Protein AF-A0A941FNX9-F1 (afdb_monomer)

Secondary structure (DSSP, 8-state):
--EEEEESTT---TTS-TT-BHHHHHHHS---SEEEEEETTEEEEEE--HHHHHHS-EEE-SS-EEEEEEETTTTEEEEEEEE-HHHHHHH--SEEEEESPPPP-PPPPHHHHHHHHHHHHHHHHHHHHHHHHHTTPPPPPP-HHHHHHHHHHHHHHHHHTTSTTGGG-TTSTHHHHTT--

Mean predicted aligned error: 7.48 Å

InterPro domains:
  IPR029410 CAP-associated domain [PF14504] (2-94)
  IPR035940 CAP superfamily [G3DSA:3.40.33.10] (1-162)
  IPR035940 CAP superfamily [SSF55797] (118-159)

Structure (mmCIF, N/CA/C/O backbone):
data_AF-A0A941FNX9-F1
#
_entry.id   AF-A0A941FNX9-F1
#
loop_
_atom_site.group_PDB
_atom_site.id
_atom_site.type_symbol
_atom_site.label_atom_id
_atom_site.label_alt_id
_atom_site.label_comp_id
_atom_site.label_asym_id
_atom_site.label_entity_id
_atom_site.label_seq_id
_atom_site.pdbx_PDB_ins_code
_atom_site.Cartn_x
_atom_site.Cartn_y
_atom_site.Cartn_z
_atom_site.occupancy
_atom_site.B_iso_or_equiv
_atom_site.auth_seq_id
_atom_site.auth_comp_id
_atom_site.auth_asym_id
_atom_site.auth_atom_id
_atom_site.pdbx_PDB_model_num
ATOM 1 N N . MET A 1 1 ? -0.207 -12.992 11.305 1.00 59.53 1 MET A N 1
ATOM 2 C CA . MET A 1 1 ? 0.087 -12.142 10.131 1.00 59.53 1 MET A CA 1
ATOM 3 C C . MET A 1 1 ? -0.191 -10.702 10.522 1.00 59.53 1 MET A C 1
ATOM 5 O O . MET A 1 1 ? -1.183 -10.484 11.202 1.00 59.53 1 MET A O 1
ATOM 9 N N . VAL A 1 2 ? 0.689 -9.759 10.180 1.00 87.12 2 VAL A N 1
ATOM 10 C CA . VAL A 1 2 ? 0.535 -8.336 10.559 1.00 87.12 2 VAL A CA 1
ATOM 11 C C . VAL A 1 2 ? -0.069 -7.540 9.398 1.00 87.12 2 VAL A C 1
ATOM 13 O O . VAL A 1 2 ? -0.989 -6.755 9.594 1.00 87.12 2 VAL A O 1
ATOM 16 N N . SER A 1 3 ? 0.390 -7.822 8.174 1.00 94.25 3 SER A N 1
ATOM 17 C CA . SER A 1 3 ? -0.208 -7.352 6.925 1.00 94.25 3 SER A CA 1
ATOM 18 C C . SER A 1 3 ? 0.011 -8.372 5.805 1.00 94.25 3 SER A C 1
ATOM 20 O O . SER A 1 3 ? 0.976 -9.134 5.866 1.00 94.25 3 SER A O 1
ATOM 22 N N . ALA A 1 4 ? -0.858 -8.372 4.793 1.00 95.81 4 ALA A N 1
ATOM 23 C CA . ALA A 1 4 ? -0.602 -8.994 3.495 1.00 95.81 4 ALA A CA 1
ATOM 24 C C . ALA A 1 4 ? -1.171 -8.134 2.371 1.00 95.81 4 ALA A C 1
ATOM 26 O O . ALA A 1 4 ? -2.253 -7.568 2.512 1.00 95.81 4 ALA A O 1
ATOM 27 N N . TYR A 1 5 ? -0.446 -8.073 1.260 1.00 96.94 5 TYR A N 1
ATOM 28 C CA . TYR A 1 5 ? -0.867 -7.418 0.029 1.00 96.94 5 TYR A CA 1
ATOM 29 C C . TYR A 1 5 ? -1.198 -8.480 -1.022 1.00 96.94 5 TYR A C 1
ATOM 31 O O . TYR A 1 5 ? -0.421 -9.414 -1.214 1.00 96.94 5 TYR A O 1
ATOM 39 N N . GLY A 1 6 ? -2.353 -8.350 -1.669 1.00 96.38 6 GLY A N 1
ATOM 40 C CA . GLY A 1 6 ? -2.835 -9.253 -2.707 1.00 96.38 6 GLY A CA 1
ATOM 41 C C . GLY A 1 6 ? -3.067 -8.506 -4.015 1.00 96.38 6 GLY A C 1
ATOM 42 O O . GLY A 1 6 ? -3.778 -7.500 -4.047 1.00 96.38 6 GLY A O 1
ATOM 43 N N . ILE A 1 7 ? -2.479 -9.015 -5.094 1.00 96.31 7 ILE A N 1
ATOM 44 C CA . ILE A 1 7 ? -2.625 -8.518 -6.462 1.00 96.31 7 ILE A CA 1
ATOM 45 C C . ILE A 1 7 ? -2.524 -9.697 -7.436 1.00 96.31 7 ILE A C 1
ATOM 47 O O . ILE A 1 7 ? -1.813 -10.661 -7.165 1.00 96.31 7 ILE A O 1
ATOM 51 N N . GLY A 1 8 ? -3.207 -9.600 -8.574 1.00 91.62 8 GLY A N 1
ATOM 52 C CA . GLY A 1 8 ? -3.253 -10.645 -9.595 1.00 91.62 8 GLY A CA 1
ATOM 53 C C . GLY A 1 8 ? -4.557 -11.432 -9.541 1.00 91.62 8 GLY A C 1
ATOM 54 O O . GLY A 1 8 ? -5.228 -11.492 -8.510 1.00 91.62 8 GLY A O 1
ATOM 55 N N . ASP A 1 9 ? -4.934 -12.004 -10.677 1.00 85.88 9 ASP A N 1
ATOM 56 C CA . ASP A 1 9 ? -6.316 -12.436 -10.910 1.00 85.88 9 ASP A CA 1
ATOM 57 C C . ASP A 1 9 ? -6.652 -13.783 -10.244 1.00 85.88 9 ASP A C 1
ATOM 59 O O . ASP A 1 9 ? -7.820 -14.102 -10.030 1.00 85.88 9 ASP A O 1
ATOM 63 N N . GLU A 1 10 ? -5.633 -14.553 -9.848 1.00 88.38 10 GLU A N 1
ATOM 64 C CA . GLU A 1 10 ? -5.784 -15.859 -9.188 1.00 88.38 10 GLU A CA 1
ATOM 65 C C . GLU A 1 10 ? -5.684 -15.792 -7.653 1.00 88.38 10 GLU A C 1
ATOM 67 O O . GLU A 1 10 ? -5.821 -16.809 -6.968 1.00 88.38 10 GLU A O 1
ATOM 72 N N . VAL A 1 11 ? -5.448 -14.608 -7.076 1.00 93.56 11 VAL A N 1
ATOM 73 C CA . VAL A 1 11 ? -5.292 -14.471 -5.623 1.00 93.56 11 VAL A CA 1
ATOM 74 C C . VAL A 1 11 ? -6.656 -14.500 -4.936 1.00 93.56 11 VAL A C 1
ATOM 76 O O . VAL A 1 11 ? -7.538 -13.685 -5.208 1.00 93.56 11 VAL A O 1
ATOM 79 N N . ASN A 1 12 ? -6.821 -15.416 -3.979 1.00 94.31 12 ASN A N 1
ATOM 80 C CA . ASN A 1 12 ? -8.021 -15.466 -3.153 1.00 94.31 12 ASN A CA 1
ATOM 81 C C . ASN A 1 12 ? -7.989 -14.374 -2.076 1.00 94.31 12 ASN A C 1
ATOM 83 O O . ASN A 1 12 ? -7.203 -14.443 -1.131 1.00 94.31 12 ASN A O 1
ATOM 87 N N . VAL A 1 13 ? -8.882 -13.395 -2.215 1.00 94.69 13 VAL A N 1
ATOM 88 C CA . VAL A 1 13 ? -9.001 -12.234 -1.323 1.00 94.69 13 VAL A CA 1
ATOM 89 C C . VAL A 1 13 ? -10.404 -12.094 -0.724 1.00 94.69 13 VAL A C 1
ATOM 91 O O . VAL A 1 13 ? -10.866 -10.988 -0.439 1.00 94.69 13 VAL A O 1
ATOM 94 N N . ALA A 1 14 ? -11.089 -13.227 -0.536 1.00 92.81 14 ALA A N 1
ATOM 95 C CA . ALA A 1 14 ? -12.436 -13.270 0.021 1.00 92.81 14 ALA A CA 1
ATOM 96 C C . ALA A 1 14 ? -12.551 -12.479 1.349 1.00 92.81 14 ALA A C 1
ATOM 98 O O . ALA A 1 14 ? -11.624 -12.509 2.161 1.00 92.81 14 ALA A O 1
ATOM 99 N N . PRO A 1 15 ? -13.684 -11.790 1.597 1.00 91.81 15 PRO A N 1
ATOM 100 C CA . PRO A 1 15 ? -14.920 -11.802 0.803 1.00 91.81 15 PRO A CA 1
ATOM 101 C C . PRO A 1 15 ? -14.879 -10.921 -0.459 1.00 91.81 15 PRO A C 1
ATOM 103 O O . PRO A 1 15 ? -15.842 -10.911 -1.221 1.00 91.81 15 PRO A O 1
ATOM 106 N N . PHE A 1 16 ? -13.777 -10.209 -0.700 1.00 93.81 16 PHE A N 1
ATOM 107 C CA . PHE A 1 16 ? -13.584 -9.371 -1.879 1.00 93.81 16 PHE A CA 1
ATOM 108 C C . PHE A 1 16 ? -13.063 -10.182 -3.073 1.00 93.81 16 PHE A C 1
ATOM 110 O O . PHE A 1 16 ? -12.700 -11.357 -2.957 1.00 93.81 16 PHE A O 1
ATOM 117 N N . LYS A 1 17 ? -13.016 -9.539 -4.241 1.00 95.00 17 LYS A N 1
ATOM 118 C CA . LYS A 1 17 ? -12.435 -10.086 -5.469 1.00 95.00 17 LYS A CA 1
ATOM 119 C C . LYS A 1 17 ? -11.654 -9.007 -6.200 1.00 95.00 17 LYS A C 1
ATOM 121 O O . LYS A 1 17 ? -12.122 -7.875 -6.315 1.00 95.00 17 LYS A O 1
ATOM 126 N N . ILE A 1 18 ? -10.495 -9.371 -6.736 1.00 95.62 18 ILE A N 1
ATOM 127 C CA . ILE A 1 18 ? -9.793 -8.532 -7.707 1.00 95.62 18 ILE A CA 1
ATOM 128 C C . ILE A 1 18 ? -10.700 -8.355 -8.937 1.00 95.62 18 ILE A C 1
ATOM 130 O O . ILE A 1 18 ? -11.351 -9.303 -9.375 1.00 95.62 18 ILE A O 1
ATOM 134 N N . GLY A 1 19 ? -10.804 -7.126 -9.439 1.00 94.38 19 GLY A N 1
ATOM 135 C CA . GLY A 1 19 ? -11.649 -6.749 -10.574 1.00 94.38 19 GLY A CA 1
ATOM 136 C C . GLY A 1 19 ? -13.123 -6.475 -10.250 1.00 94.38 19 GLY A C 1
ATOM 137 O O . GLY A 1 19 ? -13.860 -6.054 -11.140 1.00 94.38 19 GLY A O 1
ATOM 138 N N . GLN A 1 20 ? -13.591 -6.664 -9.010 1.00 94.31 20 GLN A N 1
ATOM 139 C CA . GLN A 1 20 ? -14.969 -6.283 -8.663 1.00 94.31 20 GLN A CA 1
ATOM 140 C C . GLN A 1 20 ? -15.132 -4.758 -8.628 1.00 94.31 20 GLN A C 1
ATOM 142 O O . GLN A 1 20 ? -14.196 -4.048 -8.253 1.00 94.31 20 GLN A O 1
ATOM 147 N N . SER A 1 21 ? -16.312 -4.250 -8.991 1.00 94.31 21 SER A N 1
ATOM 148 C CA . SER A 1 21 ? -16.586 -2.811 -8.943 1.00 94.31 21 SER A CA 1
ATOM 149 C C . SER A 1 21 ? -16.726 -2.310 -7.508 1.00 94.31 21 SER A C 1
ATOM 151 O O . SER A 1 21 ? -17.221 -3.023 -6.629 1.00 94.31 21 SER A O 1
ATOM 153 N N . ILE A 1 22 ? -16.331 -1.057 -7.277 1.00 90.81 22 ILE A N 1
ATOM 154 C CA . ILE A 1 22 ? -16.533 -0.404 -5.980 1.00 90.81 22 ILE A CA 1
ATOM 155 C C . ILE A 1 22 ? -18.023 -0.276 -5.626 1.00 90.81 22 ILE A C 1
ATOM 157 O O . ILE A 1 22 ? -18.402 -0.509 -4.480 1.00 90.81 22 ILE A O 1
ATOM 161 N N . ASP A 1 23 ? -18.883 -0.043 -6.622 1.00 90.88 23 ASP A N 1
ATOM 162 C CA . ASP A 1 23 ? -20.337 0.045 -6.439 1.00 90.88 23 ASP A CA 1
ATOM 163 C C . ASP A 1 23 ? -20.921 -1.229 -5.819 1.00 90.88 23 ASP A C 1
ATOM 165 O O . ASP A 1 23 ? -21.787 -1.161 -4.946 1.00 90.88 23 ASP A O 1
ATOM 169 N N . ALA A 1 24 ? -20.434 -2.405 -6.232 1.00 91.94 24 ALA A N 1
ATOM 170 C CA . ALA A 1 24 ? -20.885 -3.678 -5.676 1.00 91.94 24 ALA A CA 1
ATOM 171 C C . ALA A 1 24 ? -20.505 -3.814 -4.194 1.00 91.94 24 ALA A C 1
ATOM 173 O O . ALA A 1 24 ? -21.288 -4.337 -3.401 1.00 91.94 24 ALA A O 1
ATOM 174 N N . ILE A 1 25 ? -19.332 -3.303 -3.812 1.00 90.69 25 ILE A N 1
ATOM 175 C CA . ILE A 1 25 ? -18.874 -3.298 -2.421 1.00 90.69 25 ILE A CA 1
ATOM 176 C C . ILE A 1 25 ? -19.767 -2.370 -1.603 1.00 90.69 25 ILE A C 1
ATOM 178 O O . ILE A 1 25 ? -20.371 -2.829 -0.638 1.00 90.69 25 ILE A O 1
ATOM 182 N N . TYR A 1 26 ? -19.941 -1.118 -2.031 1.00 89.31 26 TYR A N 1
ATOM 183 C CA . TYR A 1 26 ? -20.735 -0.114 -1.307 1.00 89.31 26 TYR A CA 1
ATOM 184 C C . TYR A 1 26 ? -22.232 -0.436 -1.257 1.00 89.31 26 TYR A C 1
ATOM 186 O O . TYR A 1 26 ? -22.929 -0.018 -0.339 1.00 89.31 26 TYR A O 1
ATOM 194 N N . SER A 1 27 ? -22.732 -1.241 -2.197 1.00 90.12 27 SER A N 1
ATOM 195 C CA . SER A 1 27 ? -24.106 -1.758 -2.150 1.00 90.12 27 SER A CA 1
ATOM 196 C C . SER A 1 27 ? -24.312 -2.828 -1.072 1.00 90.12 27 SER A C 1
ATOM 198 O O . SER A 1 27 ? -25.443 -3.079 -0.661 1.00 90.12 27 SER A O 1
ATOM 200 N N . SER A 1 28 ? -23.237 -3.498 -0.647 1.00 85.75 28 SER A N 1
ATOM 201 C CA . SER A 1 28 ? -23.278 -4.624 0.297 1.00 85.75 28 SER A CA 1
ATOM 202 C C . SER A 1 28 ? -22.695 -4.293 1.669 1.00 85.75 28 SER A C 1
ATOM 204 O O . SER A 1 28 ? -22.994 -4.978 2.647 1.00 85.75 28 SER A O 1
ATOM 206 N N . LEU A 1 29 ? -21.878 -3.245 1.737 1.00 85.88 29 LEU A N 1
ATOM 207 C CA . LEU A 1 29 ? -21.136 -2.850 2.913 1.00 85.88 29 LEU A CA 1
ATOM 208 C C . LEU A 1 29 ? -21.195 -1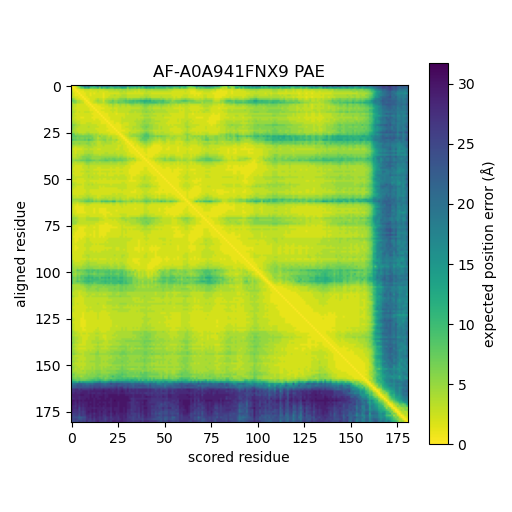.336 3.075 1.00 85.88 29 LEU A C 1
ATOM 210 O O . LEU A 1 29 ? -20.920 -0.584 2.142 1.00 85.88 29 LEU A O 1
ATOM 214 N N . TYR A 1 30 ? -21.506 -0.902 4.290 1.00 84.25 30 TYR A N 1
ATOM 215 C CA . TYR A 1 30 ? -21.384 0.495 4.664 1.00 84.25 30 TYR A CA 1
ATOM 216 C C . TYR A 1 30 ? -19.916 0.803 4.976 1.00 84.25 30 TYR A C 1
ATOM 218 O O . TYR A 1 30 ? -19.343 0.193 5.877 1.00 84.25 30 TYR A O 1
ATOM 226 N N . VAL A 1 31 ? -19.308 1.706 4.206 1.00 87.75 31 VAL A N 1
ATOM 227 C CA . VAL A 1 31 ? -17.918 2.136 4.405 1.00 87.75 31 VAL A CA 1
ATOM 228 C C . VAL A 1 31 ? -17.921 3.514 5.043 1.00 87.75 31 VAL A C 1
ATOM 230 O O . VAL A 1 31 ? -18.462 4.468 4.484 1.00 87.75 31 VAL A O 1
ATOM 233 N N . GLU A 1 32 ? -17.340 3.598 6.234 1.00 92.25 32 GLU A N 1
ATOM 234 C CA . GLU A 1 32 ? -17.273 4.831 7.006 1.00 92.25 32 GLU A CA 1
ATOM 235 C C . GLU A 1 32 ? -16.076 5.687 6.576 1.00 92.25 32 GLU A C 1
ATOM 237 O O . GLU A 1 32 ? -15.016 5.153 6.247 1.00 92.25 32 GLU A O 1
ATOM 242 N N . PRO A 1 33 ? -16.201 7.025 6.614 1.00 95.12 33 PRO A N 1
ATOM 243 C CA . PRO A 1 33 ? -15.079 7.925 6.358 1.00 95.12 33 PRO A CA 1
ATOM 244 C C . PRO A 1 33 ? -14.079 7.959 7.522 1.00 95.12 33 PRO A C 1
ATOM 246 O O . PRO A 1 33 ? -13.090 8.684 7.460 1.00 95.12 33 PRO A O 1
ATOM 249 N N . THR A 1 34 ? -14.337 7.219 8.602 1.00 96.81 34 THR A N 1
ATOM 250 C CA . THR A 1 34 ? -13.486 7.179 9.787 1.00 96.81 34 THR A CA 1
ATOM 251 C C . THR A 1 34 ? -13.279 5.754 10.267 1.00 96.81 34 THR A C 1
ATOM 253 O O . THR A 1 34 ? -14.215 4.963 10.235 1.00 96.81 34 THR A O 1
ATOM 256 N N . VAL A 1 35 ? -12.081 5.454 10.768 1.00 96.19 35 VAL A N 1
ATOM 257 C CA . VAL A 1 35 ? -11.780 4.191 11.457 1.00 96.19 35 VAL A CA 1
ATOM 258 C C . VAL A 1 35 ? -11.127 4.496 12.797 1.00 96.19 35 VAL A C 1
ATOM 260 O O . VAL A 1 35 ? -10.088 5.159 12.849 1.00 96.19 35 VAL A O 1
ATOM 263 N N . ASP A 1 36 ? -11.742 4.005 13.870 1.00 95.50 36 ASP A N 1
ATOM 264 C CA . ASP A 1 36 ? -11.298 4.210 15.245 1.00 95.50 36 ASP A CA 1
ATOM 265 C C . ASP A 1 36 ? -10.537 2.989 15.769 1.00 95.50 36 ASP A C 1
ATOM 267 O O . ASP A 1 36 ? -10.969 1.852 15.603 1.00 95.50 36 ASP A O 1
ATOM 271 N N . ILE A 1 37 ? -9.406 3.224 16.433 1.00 94.88 37 ILE A N 1
ATOM 272 C CA . ILE A 1 37 ? -8.587 2.181 17.056 1.00 94.88 37 ILE A CA 1
ATOM 273 C C . ILE A 1 37 ? -8.253 2.595 18.486 1.00 94.88 37 ILE A C 1
ATOM 275 O O . ILE A 1 37 ? -7.778 3.705 18.734 1.00 94.88 37 ILE A O 1
ATOM 279 N N . GLU A 1 38 ? -8.421 1.668 19.426 1.00 93.88 38 GLU A N 1
ATOM 280 C CA . GLU A 1 38 ? -8.041 1.847 20.828 1.00 93.88 38 GLU A CA 1
ATOM 281 C C . GLU A 1 38 ? -6.870 0.932 21.199 1.00 93.88 38 GLU A C 1
ATOM 283 O O . GLU A 1 38 ? -6.885 -0.273 20.944 1.00 93.88 38 GLU A O 1
ATOM 288 N N . VAL A 1 39 ? -5.842 1.495 21.841 1.00 91.81 39 VAL A N 1
ATOM 289 C CA . VAL A 1 39 ? -4.698 0.731 22.361 1.00 91.81 39 VAL A CA 1
ATOM 290 C C . VAL A 1 39 ? -4.384 1.197 23.777 1.00 91.81 39 VAL A C 1
ATOM 292 O O . VAL A 1 39 ? -3.780 2.249 23.991 1.00 91.81 39 VAL A O 1
ATOM 295 N N . GLY A 1 40 ? -4.769 0.395 24.771 1.00 91.88 40 GLY A N 1
ATOM 296 C CA . GLY A 1 40 ? -4.567 0.734 26.180 1.00 91.88 40 GLY A CA 1
ATOM 297 C C . GLY A 1 40 ? -5.354 1.985 26.579 1.00 91.88 40 GLY A C 1
ATOM 298 O O . GLY A 1 40 ? -6.575 1.939 26.660 1.00 91.88 40 GLY A O 1
ATOM 299 N N . HIS A 1 41 ? -4.652 3.089 26.848 1.00 94.19 41 HIS A N 1
ATOM 300 C CA . HIS A 1 41 ? -5.252 4.395 27.171 1.00 94.19 41 HIS A CA 1
ATOM 301 C C . HIS A 1 41 ? -5.222 5.388 26.001 1.00 94.19 41 HIS A C 1
ATOM 303 O O . HIS A 1 41 ? -5.639 6.534 26.167 1.00 94.19 41 HIS A O 1
ATOM 309 N N . SER A 1 42 ? -4.695 4.971 24.849 1.00 96.12 42 SER A N 1
ATOM 310 C CA . SER A 1 42 ? -4.609 5.797 23.649 1.00 96.12 42 SER A CA 1
ATOM 311 C C . SER A 1 42 ? -5.761 5.485 22.702 1.00 96.12 42 SER A C 1
ATOM 313 O O . SER A 1 42 ? -6.150 4.324 22.554 1.00 96.12 42 SER A O 1
ATOM 315 N N . SER A 1 43 ? -6.254 6.513 22.017 1.00 96.69 43 SER A N 1
ATOM 316 C CA . SER A 1 43 ? -7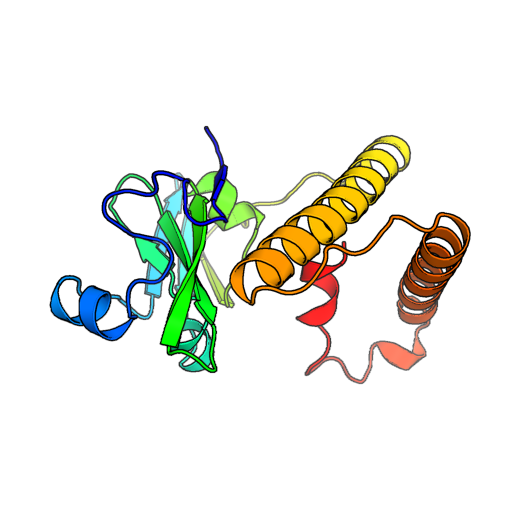.223 6.382 20.931 1.00 96.69 43 SER A CA 1
ATOM 317 C C . SER A 1 43 ? -6.701 7.046 19.665 1.00 96.69 43 SER A C 1
ATOM 319 O O . SER A 1 43 ? -5.977 8.044 19.712 1.00 96.69 43 SER A O 1
ATOM 321 N N . TYR A 1 44 ? -7.058 6.463 18.530 1.00 97.06 44 TYR A N 1
ATOM 322 C CA . TYR A 1 44 ? -6.612 6.852 17.203 1.00 97.06 44 TYR A CA 1
ATOM 323 C C . TYR A 1 44 ? -7.819 6.886 16.281 1.00 97.06 44 TYR A C 1
ATOM 325 O O . TYR A 1 44 ? -8.609 5.947 16.291 1.00 97.06 44 TYR A O 1
ATOM 333 N N . ARG A 1 45 ? -7.930 7.928 15.464 1.00 97.38 45 ARG A N 1
ATOM 334 C CA . ARG A 1 45 ? -8.962 8.046 14.442 1.00 97.38 45 ARG A CA 1
ATOM 335 C C . ARG A 1 45 ? -8.313 8.344 13.106 1.00 97.38 45 ARG A C 1
ATOM 337 O O . ARG A 1 45 ? -7.704 9.398 12.923 1.00 97.38 45 ARG A O 1
ATOM 344 N N . PHE A 1 46 ? -8.437 7.394 12.190 1.00 97.69 46 PHE A N 1
ATOM 345 C CA . PHE A 1 46 ? -8.142 7.626 10.787 1.00 97.69 46 PHE A CA 1
ATOM 346 C C . PHE A 1 46 ? -9.311 8.350 10.137 1.00 97.69 46 PHE A C 1
ATOM 348 O O . PHE A 1 46 ? -10.456 7.956 10.343 1.00 97.69 46 PHE A O 1
ATOM 355 N N . GLU A 1 47 ? -9.013 9.376 9.350 1.00 97.88 47 GLU A N 1
ATOM 356 C CA . GLU A 1 47 ? -9.988 10.153 8.590 1.00 97.88 47 GLU A CA 1
ATOM 357 C C . GLU A 1 47 ? -9.671 10.012 7.101 1.00 97.88 47 GLU A C 1
ATOM 359 O O . GLU A 1 47 ? -8.559 10.299 6.649 1.00 97.88 47 GLU A O 1
ATOM 364 N N . LEU A 1 48 ? -10.642 9.507 6.344 1.00 97.62 48 LEU A N 1
ATOM 365 C CA . LEU A 1 48 ? -10.542 9.304 4.909 1.00 97.62 48 LEU A CA 1
ATOM 366 C C . LEU A 1 48 ? -11.123 10.522 4.197 1.00 97.62 48 LEU A C 1
ATOM 368 O O . LEU A 1 48 ? -12.281 10.889 4.401 1.00 97.62 48 LEU A O 1
ATOM 372 N N . SER A 1 49 ? -10.327 11.127 3.317 1.00 96.88 49 SER A N 1
ATOM 373 C CA . SER A 1 49 ? -10.823 12.160 2.409 1.00 96.88 49 SER A CA 1
ATOM 374 C C . SER A 1 49 ? -11.788 11.573 1.372 1.00 96.88 49 SER A C 1
ATOM 376 O O . SER A 1 49 ? -11.830 10.361 1.151 1.00 96.88 49 SER A O 1
ATOM 378 N N . GLU A 1 50 ? -12.523 12.427 0.654 1.00 93.69 50 GLU A N 1
ATOM 379 C CA . GLU A 1 50 ? -13.320 11.977 -0.499 1.00 93.69 50 GLU A CA 1
ATOM 380 C C . GLU A 1 50 ? -12.454 11.253 -1.542 1.00 93.69 50 GLU A C 1
ATOM 382 O O . GLU A 1 50 ? -12.901 10.298 -2.174 1.00 93.69 50 GLU A O 1
ATOM 387 N N . GLU A 1 51 ? -11.200 11.676 -1.714 1.00 94.31 51 GLU A N 1
ATOM 388 C CA . GLU A 1 51 ? -10.264 11.025 -2.627 1.00 94.31 51 GLU A CA 1
ATOM 389 C C . GLU A 1 51 ? -9.886 9.622 -2.129 1.00 94.31 51 GLU A C 1
ATOM 391 O O . 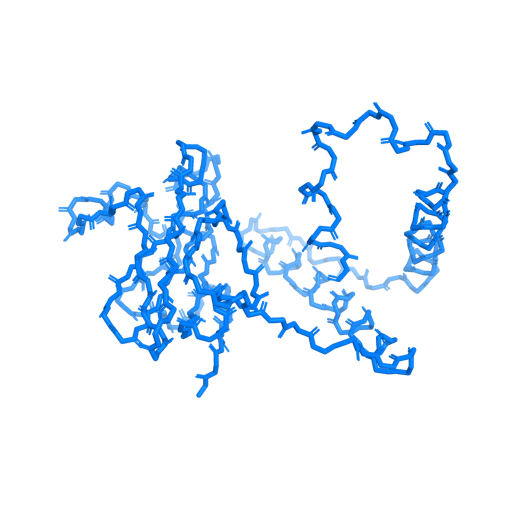GLU A 1 51 ? -9.898 8.663 -2.902 1.00 94.31 51 GLU A O 1
ATOM 396 N N . ASP A 1 52 ? -9.634 9.470 -0.825 1.00 95.81 52 ASP A N 1
ATOM 397 C CA . ASP A 1 52 ? -9.347 8.171 -0.211 1.00 95.81 52 ASP A CA 1
ATOM 398 C C . ASP A 1 52 ? -10.539 7.224 -0.340 1.00 95.81 52 ASP A C 1
ATOM 400 O O . ASP A 1 52 ? -10.369 6.083 -0.763 1.00 95.81 52 ASP A O 1
ATOM 404 N N . MET A 1 53 ? -11.752 7.713 -0.082 1.00 92.75 53 MET A N 1
ATOM 405 C CA . MET A 1 53 ? -12.986 6.941 -0.247 1.00 92.75 53 MET A CA 1
ATOM 406 C C . MET A 1 53 ? -13.206 6.473 -1.693 1.00 92.75 53 MET A C 1
ATOM 408 O O . MET A 1 53 ? -13.854 5.453 -1.911 1.00 92.75 53 MET A O 1
ATOM 412 N N . ASN A 1 54 ? -12.665 7.178 -2.689 1.00 90.69 54 ASN A N 1
ATOM 413 C CA . ASN A 1 54 ? -12.856 6.851 -4.105 1.00 90.69 54 ASN A CA 1
ATOM 414 C C . ASN A 1 54 ? -11.681 6.106 -4.750 1.00 90.69 54 ASN A C 1
ATOM 416 O O . ASN A 1 54 ? -11.857 5.500 -5.805 1.00 90.69 54 ASN A O 1
ATOM 420 N N . MET A 1 55 ? -10.485 6.143 -4.158 1.00 92.69 55 MET A N 1
ATOM 421 C CA . MET A 1 55 ? -9.294 5.500 -4.729 1.00 92.69 55 MET A CA 1
ATOM 422 C C . MET A 1 55 ? -8.725 4.391 -3.856 1.00 92.69 55 MET A C 1
ATOM 424 O O . MET A 1 55 ? -8.131 3.442 -4.372 1.00 92.69 55 MET A O 1
ATOM 428 N N . ARG A 1 56 ? -8.862 4.512 -2.536 1.00 95.81 56 ARG A N 1
ATOM 429 C CA . ARG A 1 56 ? -8.261 3.585 -1.583 1.00 95.81 56 ARG A CA 1
ATOM 430 C C . ARG A 1 56 ? -9.048 3.477 -0.271 1.00 95.81 56 ARG A C 1
ATOM 432 O O . ARG A 1 56 ? -8.500 3.801 0.778 1.00 95.81 56 ARG A O 1
ATOM 439 N N . PRO A 1 57 ? -10.322 3.057 -0.296 1.00 95.50 57 PRO A N 1
ATOM 440 C CA . PRO A 1 57 ? -11.123 3.009 0.917 1.00 95.50 57 PRO A CA 1
ATOM 441 C C . PRO A 1 57 ? -10.549 2.012 1.928 1.00 95.50 57 PRO A C 1
ATOM 443 O O . PRO A 1 57 ? -10.002 0.962 1.566 1.00 95.50 57 PRO A O 1
ATOM 446 N N . LEU A 1 58 ? -10.698 2.355 3.205 1.00 96.62 58 LEU A N 1
ATOM 447 C CA . LEU A 1 58 ? -10.377 1.510 4.344 1.00 96.62 58 LEU A CA 1
ATOM 448 C C . LEU A 1 58 ? -11.672 0.936 4.901 1.00 96.62 58 LEU A C 1
ATOM 450 O O . LEU A 1 58 ? -12.606 1.669 5.204 1.00 96.62 58 LEU A O 1
ATOM 454 N N . ILE A 1 59 ? -11.708 -0.377 5.039 1.00 94.44 59 ILE A N 1
ATOM 455 C CA . ILE A 1 59 ? -12.845 -1.108 5.571 1.00 94.44 59 ILE A CA 1
ATOM 456 C C . ILE A 1 59 ? -12.411 -1.769 6.870 1.00 94.44 59 ILE A C 1
ATOM 458 O O . ILE A 1 59 ? -11.501 -2.601 6.858 1.00 94.44 59 ILE A O 1
ATOM 462 N N . ASP A 1 60 ? -13.083 -1.439 7.965 1.00 92.31 60 ASP A N 1
ATOM 463 C CA . ASP A 1 60 ? -12.954 -2.179 9.213 1.00 92.31 60 ASP A CA 1
ATOM 464 C C . ASP A 1 60 ? -13.900 -3.392 9.208 1.00 92.31 60 ASP A C 1
ATOM 466 O O . ASP A 1 60 ? -15.102 -3.271 8.970 1.00 92.31 60 ASP A O 1
ATOM 470 N N . LEU A 1 61 ? -13.345 -4.584 9.437 1.00 89.62 61 LEU A N 1
ATOM 471 C CA . LEU A 1 61 ? -14.095 -5.833 9.606 1.00 89.62 61 LEU A CA 1
ATOM 472 C C . LEU A 1 61 ? -14.107 -6.305 11.074 1.00 89.62 61 LEU A C 1
ATOM 474 O O . LEU A 1 61 ? -14.460 -7.450 11.362 1.00 89.62 61 LEU A O 1
ATOM 478 N N . GLY A 1 62 ? -13.698 -5.444 12.006 1.00 85.75 62 GLY A N 1
ATOM 479 C CA . GLY A 1 62 ? -13.686 -5.633 13.455 1.00 85.75 62 GLY A CA 1
ATOM 480 C C . GLY A 1 62 ? -12.435 -6.331 13.990 1.00 85.75 62 GLY A C 1
ATOM 481 O O . GLY A 1 62 ? -11.940 -5.984 15.057 1.00 85.75 62 GLY A O 1
ATOM 482 N N . ASN A 1 63 ? -11.902 -7.329 13.281 1.00 84.56 63 ASN A N 1
ATOM 483 C CA . ASN A 1 63 ? -10.656 -8.015 13.663 1.00 84.56 63 ASN A CA 1
ATOM 484 C C . ASN A 1 63 ? -9.472 -7.696 12.740 1.00 84.56 63 ASN A C 1
ATOM 486 O O . ASN A 1 63 ? -8.331 -8.070 13.033 1.00 84.56 63 ASN A O 1
ATOM 490 N N . ILE A 1 64 ? -9.750 -7.083 11.593 1.00 93.06 64 ILE A N 1
ATOM 491 C CA . ILE A 1 64 ? -8.777 -6.732 10.574 1.00 93.06 64 ILE A CA 1
ATOM 492 C C . ILE A 1 64 ? -9.309 -5.556 9.765 1.00 93.06 64 ILE A C 1
ATOM 494 O O . ILE A 1 64 ? -10.502 -5.460 9.488 1.00 93.06 64 ILE A O 1
ATOM 498 N N . ASN A 1 65 ? -8.390 -4.711 9.330 1.00 95.38 65 ASN A N 1
ATOM 499 C CA . ASN A 1 65 ? -8.644 -3.630 8.405 1.00 95.38 65 ASN A CA 1
ATOM 500 C C . ASN A 1 65 ? -8.275 -4.070 6.990 1.00 95.38 65 ASN A C 1
ATOM 502 O O . ASN A 1 65 ? -7.283 -4.774 6.765 1.00 95.38 65 ASN A O 1
ATOM 506 N N . VAL A 1 66 ? -9.057 -3.622 6.021 1.00 96.31 66 VAL A N 1
ATOM 507 C CA . VAL A 1 66 ? -8.871 -3.924 4.610 1.00 96.31 66 VAL A CA 1
ATOM 508 C C . VAL A 1 66 ? -8.767 -2.623 3.839 1.00 96.31 66 VAL A C 1
ATOM 510 O O . VAL A 1 66 ? -9.736 -1.886 3.711 1.00 96.31 66 VAL A O 1
ATOM 513 N N . GLN A 1 67 ? -7.584 -2.347 3.307 1.00 97.56 67 GLN A N 1
ATOM 514 C CA . GLN A 1 67 ? -7.375 -1.263 2.361 1.00 97.56 67 GLN A CA 1
ATOM 515 C C . GLN A 1 67 ? -7.552 -1.814 0.947 1.00 97.56 67 GLN A C 1
ATOM 517 O O . GLN A 1 67 ? -6.814 -2.704 0.519 1.00 97.56 67 GLN A O 1
ATOM 522 N N . LEU A 1 68 ? -8.533 -1.296 0.220 1.00 96.81 68 LEU A N 1
ATOM 523 C CA . LEU A 1 68 ? -8.689 -1.576 -1.204 1.00 96.81 68 LEU A CA 1
ATOM 524 C C . LEU A 1 68 ? -7.852 -0.572 -1.994 1.00 96.81 68 LEU A C 1
ATOM 526 O O . LEU A 1 68 ? -7.709 0.563 -1.563 1.00 96.81 68 LEU A O 1
ATOM 530 N N . TYR A 1 69 ? -7.319 -0.961 -3.147 1.00 97.00 69 TYR A N 1
ATOM 531 C CA . TYR A 1 69 ? -6.749 -0.026 -4.118 1.00 97.00 69 TYR A CA 1
ATOM 532 C C . TYR A 1 69 ? -7.557 -0.129 -5.400 1.00 97.00 69 TYR A C 1
ATOM 534 O O . TYR A 1 69 ? -7.681 -1.213 -5.978 1.00 97.00 69 TYR A O 1
ATOM 542 N N . LEU A 1 70 ? -8.116 0.993 -5.835 1.00 95.62 70 LEU A N 1
ATOM 543 C CA . LEU A 1 70 ? -9.000 1.060 -6.985 1.00 95.62 70 LEU A CA 1
ATOM 544 C C . LEU A 1 70 ? -8.243 1.566 -8.206 1.00 95.62 70 LEU A C 1
ATOM 546 O O . LEU A 1 70 ? -7.456 2.511 -8.143 1.00 95.62 70 LEU A O 1
ATOM 550 N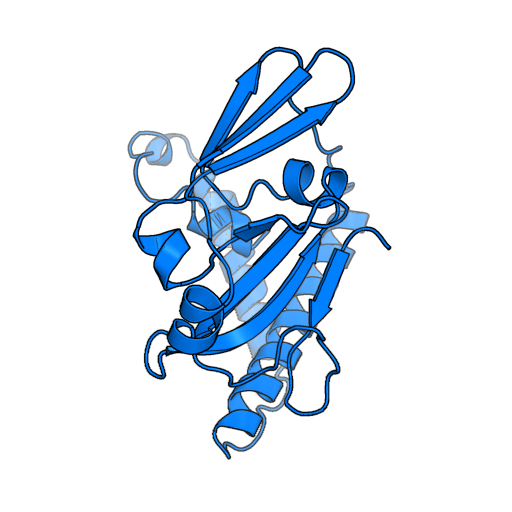 N . ASP A 1 71 ? -8.508 0.941 -9.344 1.00 93.56 71 ASP A N 1
ATOM 551 C CA . ASP A 1 71 ? -8.172 1.542 -10.622 1.00 93.56 71 ASP A CA 1
ATOM 552 C C . ASP A 1 71 ? -9.204 2.634 -10.924 1.00 93.56 71 ASP A C 1
ATOM 554 O O . ASP A 1 71 ? -10.365 2.353 -11.220 1.00 93.56 71 ASP A O 1
ATOM 558 N N . LYS A 1 72 ? -8.764 3.893 -10.859 1.00 88.62 72 LYS A N 1
ATOM 559 C CA . LYS A 1 72 ? -9.615 5.069 -11.084 1.00 88.62 72 LYS A CA 1
ATOM 560 C C . LYS A 1 72 ? -10.264 5.125 -12.470 1.00 88.62 72 LYS A C 1
ATOM 562 O O . LYS A 1 72 ? -11.240 5.846 -12.642 1.00 88.62 72 LYS A O 1
ATOM 567 N N . PHE A 1 73 ? -9.706 4.437 -13.469 1.00 90.38 73 PHE A N 1
ATOM 568 C CA . PHE A 1 73 ? -10.240 4.454 -14.830 1.00 90.38 73 PHE A CA 1
ATOM 569 C C . PHE A 1 73 ? -11.337 3.412 -15.020 1.00 90.38 73 PHE A C 1
ATOM 571 O O . PHE A 1 73 ? -12.297 3.664 -15.744 1.00 90.38 73 PHE A O 1
ATOM 578 N N . THR A 1 74 ? -11.201 2.252 -14.375 1.00 91.50 74 THR A N 1
ATOM 579 C CA . THR A 1 74 ? -12.166 1.150 -14.495 1.00 91.50 74 THR A CA 1
ATOM 580 C C . THR A 1 74 ? -13.167 1.098 -13.339 1.00 91.50 74 THR A C 1
ATOM 582 O O . THR A 1 74 ? -14.204 0.454 -13.473 1.00 91.50 74 THR A O 1
ATOM 585 N N . GLY A 1 75 ? -12.891 1.766 -12.214 1.00 91.81 75 GLY A N 1
ATOM 586 C CA . GLY A 1 75 ? -13.723 1.725 -11.007 1.00 91.81 75 GLY A CA 1
ATOM 587 C C . GLY A 1 75 ? -13.687 0.371 -10.289 1.00 91.81 75 GLY A C 1
ATOM 588 O O . GLY A 1 75 ? -14.622 0.028 -9.561 1.00 91.81 75 GLY A O 1
ATOM 589 N N . THR A 1 76 ? -12.639 -0.428 -10.521 1.00 94.88 76 THR A N 1
ATOM 590 C CA . THR A 1 76 ? -12.531 -1.803 -10.013 1.00 94.88 76 THR A CA 1
ATOM 591 C C . THR A 1 76 ? -11.390 -1.980 -9.017 1.00 94.88 76 THR A C 1
ATOM 593 O O . THR A 1 76 ? -10.413 -1.228 -9.018 1.00 94.88 76 THR A O 1
ATOM 596 N N . VAL A 1 77 ? -11.505 -2.994 -8.154 1.00 96.31 77 VAL A N 1
ATOM 597 C CA . VAL A 1 77 ? -10.450 -3.378 -7.207 1.00 96.31 77 VAL A CA 1
ATOM 598 C C . VAL A 1 77 ? -9.236 -3.899 -7.965 1.00 96.31 77 VAL A C 1
ATOM 600 O O . VAL A 1 77 ? -9.243 -4.997 -8.514 1.00 96.31 77 VAL A O 1
ATOM 603 N N . SER A 1 78 ? -8.165 -3.119 -7.947 1.00 95.94 78 SER A N 1
ATOM 604 C CA . SER A 1 78 ? -6.891 -3.465 -8.564 1.00 95.94 78 SER A CA 1
ATOM 605 C C . SER A 1 78 ? -6.047 -4.360 -7.656 1.00 95.94 78 SER A C 1
ATOM 607 O O . SER A 1 78 ? -5.424 -5.323 -8.111 1.00 95.94 78 SER A O 1
ATOM 609 N N . SER A 1 79 ? -6.043 -4.061 -6.362 1.00 97.12 79 SER A N 1
ATOM 610 C CA . SER A 1 79 ? -5.351 -4.835 -5.336 1.00 97.12 79 SER A CA 1
ATOM 611 C C . SER A 1 79 ? -5.958 -4.567 -3.966 1.00 97.12 79 SER A C 1
ATOM 613 O O . SER A 1 79 ? -6.816 -3.699 -3.795 1.00 97.12 79 SER A O 1
ATOM 615 N N . ILE A 1 80 ? -5.531 -5.347 -2.983 1.00 97.44 80 ILE A N 1
ATOM 6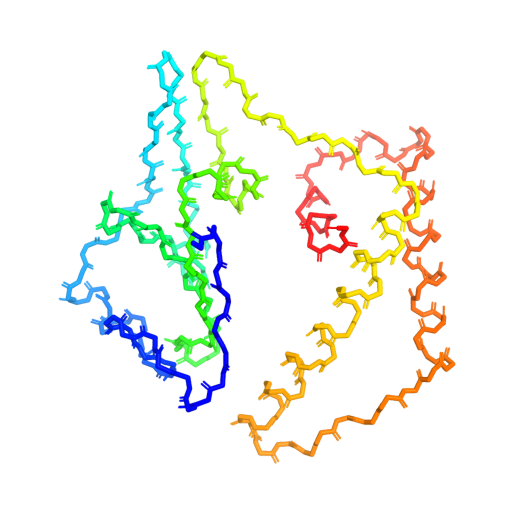16 C CA . ILE A 1 80 ? -6.044 -5.296 -1.619 1.00 97.44 80 ILE A CA 1
ATOM 617 C C . ILE A 1 80 ? -4.893 -5.442 -0.630 1.00 97.44 80 ILE A C 1
ATOM 619 O O . ILE A 1 80 ? -3.904 -6.128 -0.893 1.00 97.44 80 ILE A O 1
ATOM 623 N N . ARG A 1 81 ? -5.022 -4.820 0.535 1.00 97.75 81 ARG A N 1
ATOM 624 C CA . ARG A 1 81 ? -4.115 -5.013 1.656 1.00 97.75 81 ARG A CA 1
ATOM 625 C C . ARG A 1 81 ? -4.907 -5.279 2.921 1.00 97.75 81 ARG A C 1
ATOM 627 O O . ARG A 1 81 ? -5.695 -4.453 3.361 1.00 97.75 81 ARG A O 1
ATOM 634 N N . PHE A 1 82 ? -4.639 -6.424 3.525 1.00 97.12 82 PHE A N 1
ATOM 635 C CA . PHE A 1 82 ? -5.123 -6.781 4.847 1.00 97.12 82 PHE A CA 1
ATOM 636 C C . PHE A 1 82 ? -4.126 -6.272 5.891 1.00 97.12 82 PHE A C 1
ATOM 638 O O . PHE A 1 82 ? -2.912 -6.429 5.719 1.00 97.12 82 PHE A O 1
ATOM 645 N N . LEU A 1 83 ? -4.619 -5.651 6.958 1.00 95.81 83 LEU A N 1
ATOM 646 C CA . LEU A 1 83 ? -3.837 -4.981 7.996 1.00 95.81 83 LEU A CA 1
ATOM 647 C C . LEU A 1 83 ? -4.472 -5.238 9.356 1.00 95.81 83 LEU A C 1
ATOM 649 O O . LEU A 1 83 ? -5.657 -4.989 9.532 1.00 95.81 83 LEU A O 1
ATOM 653 N N . ASN A 1 84 ? -3.699 -5.665 10.348 1.00 95.19 84 ASN A N 1
ATOM 654 C CA . ASN A 1 84 ? -4.158 -5.489 11.725 1.00 95.19 84 ASN A CA 1
ATOM 655 C C . ASN A 1 84 ? -3.947 -4.035 12.180 1.00 95.19 84 ASN A C 1
ATOM 657 O O . ASN A 1 84 ? -3.205 -3.275 11.550 1.00 95.19 84 ASN A O 1
ATOM 661 N N . ASP A 1 85 ? -4.546 -3.672 13.309 1.00 94.38 85 ASP A N 1
ATOM 662 C CA . ASP A 1 85 ? -4.476 -2.316 13.865 1.00 94.38 85 ASP A CA 1
ATOM 663 C C . ASP A 1 85 ? -3.038 -1.840 14.074 1.00 94.38 85 ASP A C 1
ATOM 665 O O . ASP A 1 85 ? -2.685 -0.712 13.744 1.00 94.38 85 ASP A O 1
ATOM 669 N N . SER A 1 86 ? -2.156 -2.726 14.552 1.00 93.12 86 SER A N 1
ATOM 670 C CA . SER A 1 86 ? -0.743 -2.392 14.755 1.00 93.12 86 SER A CA 1
ATOM 671 C C . SER A 1 86 ? -0.035 -2.033 13.446 1.00 93.12 86 SER A C 1
ATOM 673 O O . SER A 1 86 ? 0.768 -1.100 13.427 1.00 93.12 86 SER A O 1
ATOM 675 N N . ALA A 1 87 ? -0.301 -2.758 12.356 1.00 94.31 87 ALA A N 1
ATOM 676 C CA . ALA A 1 87 ? 0.259 -2.452 11.045 1.00 94.31 87 ALA A CA 1
ATOM 677 C C . ALA A 1 87 ? -0.309 -1.142 10.497 1.00 94.31 87 ALA A C 1
ATOM 679 O O . ALA A 1 87 ? 0.461 -0.305 10.028 1.00 94.31 87 ALA A O 1
ATOM 680 N N . LEU A 1 88 ? -1.622 -0.937 10.610 1.00 95.06 88 LEU A N 1
ATOM 681 C CA . LEU A 1 88 ? -2.284 0.277 10.144 1.00 95.06 88 LEU A CA 1
ATOM 682 C C . LEU A 1 88 ? -1.769 1.525 10.887 1.00 95.06 88 LEU A C 1
ATOM 684 O O . LEU A 1 88 ? -1.384 2.504 10.248 1.00 95.06 88 LEU A O 1
ATOM 688 N N . LEU A 1 89 ? -1.635 1.459 12.217 1.00 94.56 89 LEU A N 1
ATOM 689 C CA . LEU A 1 89 ? -1.074 2.534 13.050 1.00 94.56 89 LEU A CA 1
ATOM 690 C C . LEU A 1 89 ? 0.399 2.838 12.759 1.00 94.56 89 LEU A C 1
ATOM 692 O O . LEU A 1 89 ? 0.842 3.966 12.970 1.00 94.56 89 LEU A O 1
ATOM 696 N N . LYS A 1 90 ? 1.176 1.853 12.298 1.00 93.81 90 LYS A N 1
ATOM 697 C CA . LYS A 1 90 ? 2.572 2.064 11.882 1.00 93.81 90 LYS A CA 1
ATOM 698 C C . LYS A 1 90 ? 2.662 2.664 10.482 1.00 93.81 90 LYS A C 1
ATOM 700 O O . LYS A 1 90 ? 3.495 3.537 10.272 1.00 93.81 90 LYS A O 1
ATOM 705 N N . GLN A 1 91 ? 1.813 2.216 9.555 1.00 93.81 91 GLN A N 1
ATOM 706 C CA . GLN A 1 91 ? 1.792 2.699 8.171 1.00 93.81 91 GLN A CA 1
ATOM 707 C C . GLN A 1 91 ? 1.198 4.103 8.037 1.00 93.81 91 GLN A C 1
ATOM 709 O O . GLN A 1 91 ? 1.639 4.858 7.179 1.00 93.81 91 GLN A O 1
ATOM 714 N N . LYS A 1 92 ? 0.213 4.450 8.875 1.00 94.75 92 LYS A N 1
ATOM 715 C CA . LYS A 1 92 ? -0.489 5.745 8.875 1.00 94.75 92 LYS A CA 1
ATOM 716 C C . LYS A 1 92 ? -0.898 6.211 7.461 1.00 94.75 92 LYS A C 1
ATOM 718 O O . LYS A 1 92 ? -0.515 7.304 7.052 1.00 94.75 92 LYS A O 1
ATOM 723 N N . PRO A 1 93 ? -1.632 5.387 6.685 1.00 95.06 93 PRO A N 1
ATOM 724 C CA . PRO A 1 93 ? -1.891 5.663 5.269 1.00 95.06 93 PRO A CA 1
ATOM 725 C C . PRO A 1 93 ? -2.885 6.810 5.014 1.00 95.06 93 PRO A C 1
ATOM 727 O O . PRO A 1 93 ? -2.996 7.254 3.873 1.00 95.06 93 PRO A O 1
ATOM 730 N N . TYR A 1 94 ? -3.580 7.279 6.054 1.00 97.06 94 TYR A N 1
ATOM 731 C CA . TYR A 1 94 ? -4.566 8.363 6.010 1.00 97.06 94 TYR A CA 1
ATOM 732 C C . TYR A 1 94 ? -4.258 9.417 7.076 1.00 97.06 94 TYR A C 1
ATOM 734 O O . TYR A 1 94 ? -3.360 9.230 7.906 1.00 97.06 94 TYR A O 1
ATOM 742 N N . GLU A 1 95 ? -5.017 10.514 7.068 1.00 96.75 95 GLU A N 1
ATOM 743 C CA . GLU A 1 95 ? -4.962 11.499 8.144 1.00 96.75 95 GLU A CA 1
ATOM 744 C C . GLU A 1 95 ? -5.314 10.832 9.479 1.00 96.75 95 GLU A C 1
ATOM 746 O O . GLU A 1 95 ? -6.195 9.977 9.547 1.00 96.75 95 GLU A O 1
ATOM 751 N N . LEU A 1 96 ? -4.555 11.161 10.524 1.00 95.88 96 LEU A N 1
ATOM 752 C CA . LEU A 1 96 ? -4.620 10.490 11.817 1.00 95.88 96 LEU A CA 1
ATOM 753 C C . LEU A 1 96 ? -4.694 11.527 12.932 1.00 95.88 96 LEU A C 1
ATOM 755 O O . LEU A 1 96 ? -3.720 12.242 13.189 1.00 95.88 96 LEU A O 1
ATOM 759 N N . THR A 1 97 ? -5.816 11.543 13.643 1.00 96.50 97 THR A N 1
ATOM 760 C CA . THR A 1 97 ? -5.949 12.229 14.928 1.00 96.50 97 THR A CA 1
ATOM 761 C C . THR A 1 97 ? -5.770 11.218 16.063 1.00 96.50 97 THR A C 1
ATOM 763 O O . THR A 1 97 ? -6.053 10.029 15.910 1.00 96.50 97 THR A O 1
ATOM 766 N N . TYR A 1 98 ? -5.204 11.646 17.194 1.00 96.25 98 TYR A N 1
ATOM 767 C CA . TYR A 1 98 ? -4.958 10.742 18.317 1.00 96.25 98 TYR A CA 1
ATOM 768 C C . TYR A 1 98 ? -5.000 11.454 19.667 1.00 96.25 98 TYR A C 1
ATOM 770 O O . TYR A 1 98 ? -4.676 12.640 19.783 1.00 96.25 98 TYR A O 1
ATOM 778 N N . HIS A 1 99 ? -5.336 10.689 20.701 1.00 96.25 99 HIS A N 1
ATOM 779 C CA . HIS A 1 99 ? -5.205 11.071 22.101 1.00 96.25 99 HIS A CA 1
ATOM 780 C C . HIS A 1 99 ? -4.335 10.049 22.836 1.00 96.25 99 HIS A C 1
ATOM 782 O O . HIS A 1 99 ? -4.450 8.848 22.609 1.00 96.25 99 HIS A O 1
ATOM 788 N N . GLY A 1 100 ? -3.464 10.528 23.727 1.00 93.88 100 GLY A N 1
ATOM 789 C CA . GLY A 1 100 ? -2.489 9.694 24.430 1.00 93.88 100 GLY A CA 1
ATOM 790 C C . GLY A 1 100 ? -1.149 9.636 23.697 1.00 93.88 100 GLY A C 1
ATOM 791 O O . GLY A 1 100 ? -0.605 10.666 23.296 1.00 93.88 100 GLY A O 1
ATOM 792 N N . GLU A 1 101 ? -0.594 8.437 23.552 1.00 90.94 101 GLU A N 1
ATOM 793 C CA . GLU A 1 101 ? 0.736 8.224 22.978 1.00 90.94 101 GLU A CA 1
ATOM 794 C C . GLU A 1 101 ? 0.656 7.915 21.484 1.00 90.94 101 GLU A C 1
ATOM 796 O O . GLU A 1 101 ? -0.138 7.085 21.050 1.00 90.94 101 GLU A O 1
ATOM 801 N N . LEU A 1 102 ? 1.504 8.543 20.670 1.00 87.94 102 LEU A N 1
ATOM 802 C CA . LEU A 1 102 ? 1.595 8.211 19.251 1.00 87.94 102 LEU A CA 1
ATOM 803 C C . LEU A 1 102 ? 2.444 6.953 19.061 1.00 87.94 102 LEU A C 1
ATOM 805 O O . LEU A 1 102 ? 3.575 6.899 19.541 1.00 87.94 102 LEU A O 1
ATOM 809 N N . VAL A 1 103 ? 1.954 5.984 18.282 1.00 87.38 103 VAL A N 1
ATOM 810 C CA . VAL A 1 103 ? 2.771 4.830 17.881 1.00 87.38 103 VAL A CA 1
ATOM 811 C C . VAL A 1 103 ? 3.995 5.318 17.105 1.00 87.38 103 VAL A C 1
ATOM 813 O O . VAL A 1 103 ? 3.871 5.960 16.052 1.00 87.38 103 VAL A O 1
ATOM 816 N N . THR A 1 104 ? 5.178 5.006 17.629 1.00 84.25 104 THR A N 1
ATOM 817 C CA . THR A 1 104 ? 6.467 5.272 16.990 1.00 84.25 104 THR A CA 1
ATOM 818 C C . THR A 1 104 ? 7.001 4.006 16.328 1.00 84.25 104 THR A C 1
ATOM 820 O O . THR A 1 104 ? 6.769 2.882 16.780 1.00 84.25 104 THR A O 1
ATOM 823 N N . VAL A 1 105 ? 7.705 4.192 15.215 1.00 86.50 105 VAL A N 1
ATOM 824 C CA . VAL A 1 105 ? 8.457 3.130 14.547 1.00 86.50 105 VAL A CA 1
ATOM 825 C C . VAL A 1 105 ? 9.922 3.368 14.874 1.00 86.50 105 VAL A C 1
ATOM 827 O O . VAL A 1 105 ? 10.378 4.509 14.871 1.00 86.50 105 VAL A O 1
ATOM 830 N N . LYS A 1 106 ? 10.640 2.302 15.224 1.00 88.50 106 LYS A N 1
ATOM 831 C CA . LYS A 1 106 ? 12.076 2.390 15.473 1.00 88.50 106 LYS A CA 1
ATOM 832 C C . LYS A 1 106 ? 12.788 2.631 14.144 1.00 88.50 106 LYS A C 1
ATOM 834 O O . LYS A 1 106 ? 12.516 1.912 13.185 1.00 88.50 106 LYS A O 1
ATOM 839 N N . ASP A 1 107 ? 13.721 3.575 14.131 1.00 90.25 107 ASP A N 1
ATOM 840 C CA . ASP A 1 107 ? 14.598 3.772 12.983 1.00 90.25 107 ASP A CA 1
ATOM 841 C C . ASP A 1 107 ? 15.402 2.497 12.699 1.00 90.25 107 ASP A C 1
ATOM 843 O O . ASP A 1 107 ? 15.902 1.821 13.611 1.00 90.25 107 ASP A O 1
ATOM 847 N N . LEU A 1 108 ? 15.492 2.157 11.418 1.00 91.69 108 LEU A N 1
ATOM 848 C CA . LEU A 1 108 ? 16.294 1.042 10.940 1.00 91.69 108 LEU A CA 1
ATOM 849 C C . LEU A 1 108 ? 17.766 1.455 10.852 1.00 91.69 108 LEU A C 1
ATOM 851 O O . LEU A 1 108 ? 18.095 2.632 10.702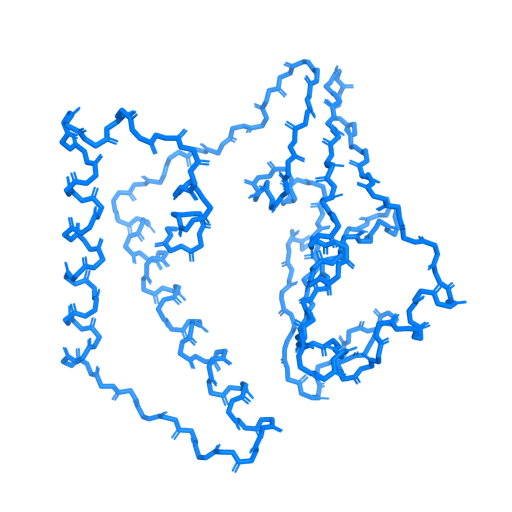 1.00 91.69 108 LEU A O 1
ATOM 855 N N . SER A 1 109 ? 18.657 0.471 10.964 1.00 95.50 109 SER A N 1
ATOM 856 C CA . SER A 1 109 ? 20.072 0.678 10.650 1.00 95.50 109 SER A CA 1
ATOM 857 C C . SER A 1 109 ? 20.247 0.933 9.149 1.00 95.50 109 SER A C 1
ATOM 859 O O . SER A 1 109 ? 19.396 0.523 8.361 1.00 95.50 109 SER A O 1
ATOM 861 N N . ASP A 1 110 ? 21.354 1.552 8.732 1.00 92.75 110 ASP A N 1
ATOM 862 C CA . ASP A 1 110 ? 21.635 1.754 7.301 1.00 92.75 110 ASP A CA 1
ATOM 863 C C . ASP A 1 110 ? 21.672 0.421 6.528 1.00 92.75 110 ASP A C 1
ATOM 865 O O . ASP A 1 110 ? 21.214 0.345 5.391 1.00 92.75 110 ASP A O 1
ATOM 869 N N . GLU A 1 111 ? 22.156 -0.652 7.163 1.00 95.56 111 GLU A N 1
ATOM 870 C CA . GLU A 1 111 ? 22.178 -1.996 6.574 1.00 95.56 111 GLU A CA 1
ATOM 871 C C . GLU A 1 111 ? 20.765 -2.573 6.386 1.00 95.56 111 GLU A C 1
ATOM 873 O O . GLU A 1 111 ? 20.468 -3.181 5.359 1.00 95.56 111 GLU A O 1
ATOM 878 N N . ASP A 1 112 ? 19.878 -2.389 7.366 1.00 95.56 112 ASP A N 1
ATOM 879 C CA . ASP A 1 112 ? 18.494 -2.858 7.258 1.00 95.56 112 ASP A CA 1
ATOM 880 C C . ASP A 1 112 ? 17.680 -1.994 6.294 1.00 95.56 112 ASP A C 1
ATOM 882 O O . ASP A 1 112 ? 16.836 -2.522 5.574 1.00 95.56 112 ASP A O 1
ATOM 886 N N . MET A 1 113 ? 17.961 -0.689 6.232 1.00 93.06 113 MET A N 1
ATOM 887 C CA . MET A 1 113 ? 17.374 0.202 5.233 1.00 93.06 113 MET A CA 1
ATOM 888 C C . MET A 1 113 ? 17.748 -0.227 3.818 1.00 93.06 113 MET A C 1
ATOM 890 O O . MET A 1 113 ? 16.859 -0.285 2.978 1.00 93.06 113 MET A O 1
ATOM 894 N N . ALA A 1 114 ? 19.005 -0.602 3.562 1.00 92.88 114 ALA A N 1
ATOM 895 C CA . ALA A 1 114 ? 19.414 -1.097 2.246 1.00 92.88 114 ALA A CA 1
ATOM 896 C C . ALA A 1 114 ? 18.615 -2.348 1.830 1.00 92.88 114 ALA A C 1
ATOM 898 O O . ALA A 1 114 ? 18.130 -2.436 0.709 1.00 92.88 114 ALA A O 1
ATOM 899 N N . LYS A 1 115 ? 18.369 -3.281 2.761 1.00 96.19 115 LYS A N 1
ATOM 900 C CA . LYS A 1 115 ? 17.529 -4.467 2.497 1.00 96.19 115 LYS A CA 1
ATOM 901 C C . LYS A 1 115 ? 16.071 -4.100 2.202 1.00 96.19 115 LYS A C 1
ATOM 903 O O . LYS A 1 115 ? 15.414 -4.785 1.420 1.00 96.19 115 LYS A O 1
ATOM 908 N N . VAL A 1 116 ? 15.547 -3.061 2.857 1.00 94.50 116 VAL A N 1
ATOM 909 C CA . VAL A 1 116 ? 14.201 -2.533 2.583 1.00 94.50 116 VAL A CA 1
ATOM 910 C C . VAL A 1 116 ? 14.151 -1.883 1.203 1.00 94.50 116 VAL A C 1
ATOM 912 O O . VAL A 1 116 ? 13.208 -2.145 0.463 1.00 94.50 116 VAL A O 1
ATOM 915 N N . GLU A 1 117 ? 15.159 -1.089 0.844 1.00 94.62 117 GLU A N 1
ATOM 916 C CA . GLU A 1 117 ? 15.278 -0.440 -0.466 1.00 94.62 117 GLU A CA 1
ATOM 917 C C . GLU A 1 117 ? 15.336 -1.491 -1.594 1.00 94.62 117 GLU A C 1
ATOM 919 O O . GLU A 1 117 ? 14.481 -1.453 -2.480 1.00 94.62 117 GLU A O 1
ATOM 924 N N . ASP A 1 118 ? 16.209 -2.501 -1.489 1.00 94.88 118 ASP A N 1
ATOM 925 C CA . ASP A 1 118 ? 16.293 -3.629 -2.437 1.00 94.88 118 ASP A CA 1
ATOM 926 C C . ASP A 1 118 ? 14.952 -4.382 -2.550 1.00 94.88 118 ASP A C 1
ATOM 928 O O . ASP A 1 118 ? 14.466 -4.719 -3.634 1.00 94.88 118 ASP A O 1
ATOM 932 N N . GLY A 1 119 ? 14.309 -4.648 -1.407 1.00 96.44 119 GLY A N 1
ATOM 933 C CA . GLY A 1 119 ? 13.023 -5.340 -1.365 1.00 96.44 119 GLY A CA 1
ATOM 934 C C . GLY A 1 119 ? 11.879 -4.527 -1.974 1.00 96.44 119 GLY A C 1
ATOM 935 O O . GLY A 1 119 ? 10.977 -5.104 -2.587 1.00 96.44 119 GLY A O 1
ATOM 936 N N . ASN A 1 120 ? 11.887 -3.205 -1.803 1.00 9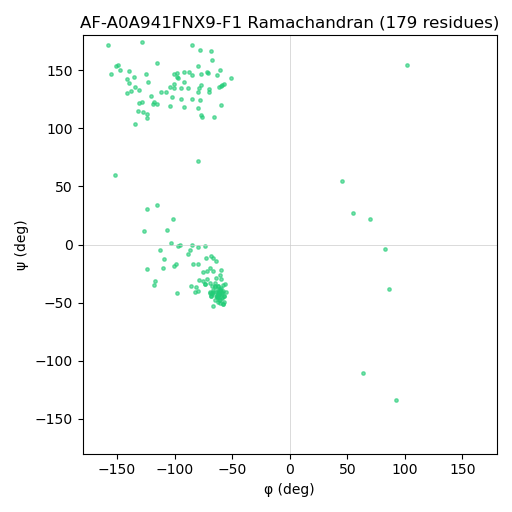6.00 120 ASN A N 1
ATOM 937 C CA . ASN A 1 120 ? 10.904 -2.299 -2.393 1.00 96.00 120 ASN A CA 1
ATOM 938 C C . ASN A 1 120 ? 11.080 -2.214 -3.910 1.00 96.00 120 ASN A C 1
ATOM 940 O O . ASN A 1 120 ? 10.090 -2.244 -4.639 1.00 96.00 120 ASN A O 1
ATOM 944 N N . GLU A 1 121 ? 12.323 -2.160 -4.382 1.00 96.38 121 GLU A N 1
ATOM 945 C CA . GLU A 1 121 ? 12.658 -2.116 -5.802 1.00 96.38 121 GLU A CA 1
ATOM 946 C C . GLU A 1 121 ? 12.098 -3.337 -6.548 1.00 96.38 121 GLU A C 1
ATOM 948 O O . GLU A 1 121 ? 11.335 -3.198 -7.512 1.00 96.38 121 GLU A O 1
ATOM 953 N N . GLN A 1 122 ? 12.379 -4.536 -6.030 1.00 97.19 122 GLN A N 1
ATOM 954 C CA . GLN A 1 122 ? 11.878 -5.775 -6.618 1.00 97.19 122 GLN A CA 1
ATOM 955 C C . GLN A 1 122 ? 10.345 -5.861 -6.557 1.00 97.19 122 GLN A C 1
ATOM 957 O O . GLN A 1 122 ? 9.705 -6.244 -7.537 1.00 97.19 122 GLN A O 1
ATOM 962 N N . GLN A 1 123 ? 9.730 -5.452 -5.439 1.00 97.06 123 GLN A N 1
ATOM 963 C CA . GLN A 1 123 ? 8.269 -5.439 -5.311 1.00 97.06 123 GLN A CA 1
ATOM 964 C C . GLN A 1 123 ? 7.605 -4.497 -6.320 1.00 97.06 123 GLN A C 1
ATOM 966 O O . GLN A 1 123 ? 6.588 -4.859 -6.909 1.00 97.06 123 GLN A O 1
ATOM 971 N N . ILE A 1 124 ? 8.160 -3.301 -6.542 1.00 97.19 124 ILE A N 1
ATOM 972 C CA . ILE A 1 124 ? 7.634 -2.350 -7.531 1.00 97.19 124 ILE A CA 1
ATOM 973 C C . ILE A 1 124 ? 7.711 -2.951 -8.935 1.00 97.19 124 ILE A C 1
ATOM 975 O O . ILE A 1 124 ? 6.738 -2.852 -9.690 1.00 97.19 124 ILE A O 1
ATOM 979 N N . PHE A 1 125 ? 8.825 -3.597 -9.285 1.00 97.9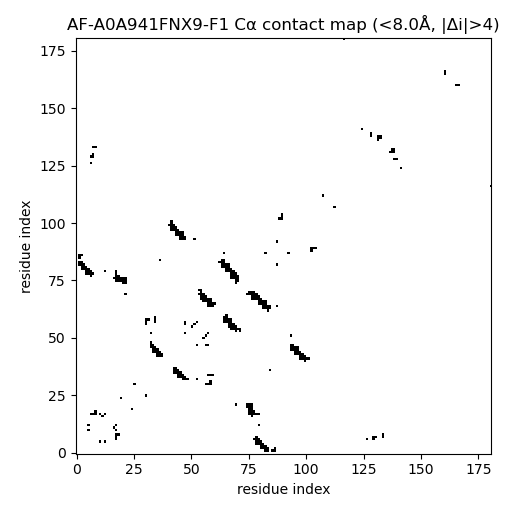4 125 PHE A N 1
ATOM 980 C CA . PHE A 1 125 ? 8.990 -4.257 -10.579 1.00 97.94 125 PHE A CA 1
ATOM 981 C C . PHE A 1 125 ? 7.968 -5.385 -10.788 1.00 97.94 125 PHE A C 1
ATOM 983 O O . PHE A 1 125 ? 7.270 -5.413 -11.808 1.00 97.94 125 PHE A O 1
ATOM 990 N N . ASP A 1 126 ? 7.805 -6.262 -9.796 1.00 97.06 126 ASP A N 1
ATOM 991 C CA . ASP A 1 126 ? 6.869 -7.386 -9.861 1.00 97.06 126 ASP A CA 1
ATOM 992 C C . ASP A 1 126 ? 5.415 -6.902 -9.947 1.00 97.06 126 ASP A C 1
ATOM 994 O O . ASP A 1 126 ? 4.667 -7.317 -10.835 1.00 97.06 126 ASP A O 1
ATOM 998 N N . ILE A 1 127 ? 5.017 -5.959 -9.083 1.00 97.19 127 ILE A N 1
ATOM 999 C CA . ILE A 1 127 ? 3.678 -5.351 -9.100 1.00 97.19 127 ILE A CA 1
ATOM 1000 C C . ILE A 1 127 ? 3.415 -4.679 -10.450 1.00 97.19 127 ILE A C 1
ATOM 1002 O O . ILE A 1 127 ? 2.330 -4.838 -11.013 1.00 97.19 127 ILE A O 1
ATOM 1006 N N . THR A 1 128 ? 4.404 -3.974 -11.007 1.00 97.25 128 THR A N 1
ATOM 1007 C CA . THR A 1 128 ? 4.293 -3.348 -12.332 1.00 97.25 128 THR A CA 1
ATOM 1008 C C . THR A 1 128 ? 4.009 -4.391 -13.407 1.00 97.25 128 THR A C 1
ATOM 1010 O O . THR A 1 128 ? 3.108 -4.202 -14.224 1.00 97.25 128 THR A O 1
ATOM 1013 N N . ASN A 1 129 ? 4.723 -5.514 -13.403 1.00 97.62 129 ASN A N 1
ATOM 1014 C CA . ASN A 1 129 ? 4.515 -6.574 -14.384 1.00 97.62 129 ASN A CA 1
ATOM 1015 C C . ASN A 1 129 ? 3.184 -7.314 -14.207 1.00 97.62 129 ASN A C 1
ATOM 1017 O O . ASN A 1 129 ? 2.553 -7.654 -15.209 1.00 97.62 129 ASN A O 1
ATOM 1021 N N . ILE A 1 130 ? 2.696 -7.478 -12.975 1.00 96.19 130 ILE A N 1
ATOM 1022 C CA . ILE A 1 130 ? 1.347 -8.005 -12.720 1.00 96.19 130 ILE A CA 1
ATOM 1023 C C . ILE A 1 130 ? 0.285 -7.054 -13.287 1.00 96.19 130 ILE A C 1
ATOM 1025 O O . ILE A 1 130 ? -0.626 -7.495 -13.988 1.00 96.19 130 ILE A O 1
ATOM 1029 N N . MET A 1 131 ? 0.430 -5.743 -13.066 1.00 94.31 131 MET A N 1
ATOM 1030 C CA . MET A 1 131 ? -0.462 -4.743 -13.663 1.00 94.31 131 MET A CA 1
ATOM 1031 C C . MET A 1 131 ? -0.412 -4.788 -15.194 1.00 94.31 131 MET A C 1
ATOM 1033 O O . MET A 1 131 ? -1.451 -4.736 -15.839 1.00 94.31 131 MET A O 1
ATOM 1037 N N . ARG A 1 132 ? 0.775 -4.925 -15.799 1.00 95.62 132 ARG A N 1
ATOM 1038 C CA . ARG A 1 132 ? 0.920 -5.042 -17.260 1.00 95.62 132 ARG A CA 1
ATOM 1039 C C . ARG A 1 132 ? 0.225 -6.280 -17.811 1.00 95.62 132 ARG A C 1
ATOM 1041 O O . ARG A 1 132 ? -0.500 -6.160 -18.795 1.00 95.62 132 ARG A O 1
ATOM 1048 N N . SER A 1 133 ? 0.403 -7.429 -17.159 1.00 94.38 133 SER A N 1
ATOM 1049 C CA . SER A 1 133 ? -0.243 -8.680 -17.559 1.00 94.38 133 SER A CA 1
ATOM 1050 C C . SER A 1 133 ? -1.765 -8.570 -17.534 1.00 94.38 133 SER A C 1
ATOM 1052 O O . SER A 1 133 ? -2.415 -9.094 -18.430 1.00 94.38 133 SER A O 1
ATOM 1054 N N . ARG A 1 134 ? -2.335 -7.851 -16.558 1.00 91.62 134 ARG A N 1
ATOM 1055 C CA . ARG A 1 134 ? -3.782 -7.595 -16.485 1.00 91.62 134 ARG A CA 1
ATOM 1056 C C . ARG A 1 134 ? -4.326 -6.847 -17.707 1.00 91.62 134 ARG A C 1
ATOM 1058 O O . ARG A 1 134 ? -5.487 -7.012 -18.057 1.00 91.62 134 ARG A O 1
ATOM 1065 N N . PHE A 1 135 ? -3.501 -6.020 -18.346 1.00 92.00 135 PHE A N 1
ATOM 1066 C CA . PHE A 1 135 ? -3.858 -5.271 -19.556 1.00 92.00 135 PHE A CA 1
ATOM 1067 C C . PHE A 1 135 ? -3.299 -5.913 -20.837 1.00 92.00 135 PHE A C 1
ATOM 1069 O O . PHE A 1 135 ? -3.116 -5.219 -21.837 1.00 92.00 135 PHE A O 1
ATOM 1076 N N . ASP A 1 136 ? -2.982 -7.214 -20.805 1.00 95.00 136 ASP A N 1
ATOM 1077 C CA . ASP A 1 136 ? -2.420 -7.976 -21.929 1.00 95.00 136 ASP A CA 1
ATOM 1078 C C . ASP A 1 136 ? -1.130 -7.364 -22.517 1.00 95.00 136 ASP A C 1
ATOM 1080 O O . ASP A 1 136 ? -0.787 -7.544 -23.691 1.00 95.00 136 ASP A O 1
ATOM 1084 N N . LEU A 1 137 ? -0.379 -6.622 -21.699 1.00 97.38 137 LEU A N 1
ATOM 1085 C CA . LEU A 1 137 ? 0.895 -6.032 -22.086 1.00 97.38 137 LEU A CA 1
ATOM 1086 C C . LEU A 1 137 ? 2.040 -6.982 -21.747 1.00 97.38 137 LEU A C 1
ATOM 1088 O O . LEU A 1 137 ? 2.092 -7.576 -20.671 1.00 97.38 137 LEU A O 1
ATOM 1092 N N . LYS A 1 138 ? 3.025 -7.064 -22.648 1.00 97.69 138 LYS A N 1
ATOM 1093 C CA . LYS A 1 138 ? 4.249 -7.844 -22.408 1.00 97.69 138 LYS A CA 1
ATOM 1094 C C . LYS A 1 138 ? 4.950 -7.367 -21.129 1.00 97.69 138 LYS A C 1
ATOM 1096 O O . LYS A 1 138 ? 5.056 -6.147 -20.954 1.00 97.69 138 LYS A O 1
ATOM 1101 N N . PRO A 1 139 ? 5.460 -8.269 -20.275 1.00 97.44 139 PRO A N 1
ATOM 1102 C CA . PRO A 1 139 ? 6.229 -7.875 -19.101 1.00 97.44 139 PRO A CA 1
ATOM 1103 C C . PRO A 1 139 ? 7.477 -7.087 -19.513 1.00 97.44 139 PRO A C 1
ATOM 1105 O O . PRO A 1 139 ? 8.004 -7.254 -20.614 1.00 97.44 139 PRO A O 1
ATOM 1108 N N . LEU A 1 140 ? 7.908 -6.189 -18.636 1.00 97.69 140 LEU A N 1
ATOM 1109 C CA . LEU A 1 140 ? 9.197 -5.519 -18.721 1.00 97.69 140 LEU A CA 1
ATOM 1110 C C . LEU A 1 140 ? 10.291 -6.478 -18.259 1.00 97.69 140 LEU A C 1
ATOM 1112 O O . LEU A 1 140 ? 10.074 -7.288 -17.357 1.00 97.69 140 LEU A O 1
ATOM 1116 N N . GLU A 1 141 ? 11.465 -6.345 -18.860 1.00 97.88 141 GLU A N 1
ATOM 1117 C CA . GLU A 1 141 ? 12.679 -7.010 -18.402 1.00 97.88 141 GLU A CA 1
ATOM 1118 C C . GLU A 1 141 ? 13.428 -6.101 -17.428 1.00 97.88 141 GLU A C 1
ATOM 1120 O O . GLU A 1 141 ? 13.362 -4.874 -17.524 1.00 97.88 141 GLU A O 1
ATOM 1125 N N . TRP A 1 142 ? 14.118 -6.719 -16.475 1.00 97.00 142 TRP A N 1
ATOM 1126 C CA . TRP A 1 142 ? 14.955 -5.999 -15.528 1.00 97.00 142 TRP A CA 1
ATOM 1127 C C . TRP A 1 142 ? 16.187 -5.424 -16.233 1.00 97.00 142 TRP A C 1
ATOM 1129 O O . TRP A 1 142 ? 16.896 -6.161 -16.919 1.00 97.00 142 TRP A O 1
ATOM 1139 N N . ASP A 1 143 ? 16.476 -4.141 -16.015 1.00 97.38 143 ASP A N 1
ATOM 1140 C CA . ASP A 1 143 ? 17.688 -3.488 -16.509 1.00 97.38 143 ASP A CA 1
ATOM 1141 C C . ASP A 1 143 ? 18.468 -2.858 -15.351 1.00 97.38 143 ASP A C 1
ATOM 1143 O O . ASP A 1 143 ? 18.060 -1.849 -14.774 1.00 97.38 143 ASP A O 1
ATOM 1147 N N . ALA A 1 144 ? 19.611 -3.462 -15.016 1.00 96.06 144 ALA A N 1
ATOM 1148 C CA . ALA A 1 144 ? 20.409 -3.070 -13.856 1.00 96.06 144 ALA A CA 1
ATOM 1149 C C . ALA A 1 144 ? 20.990 -1.650 -13.973 1.00 96.06 144 ALA A C 1
ATOM 1151 O O . ALA A 1 144 ? 21.113 -0.955 -12.969 1.00 96.06 144 ALA A O 1
ATOM 1152 N N . ALA A 1 145 ? 21.322 -1.198 -15.187 1.00 96.88 145 ALA A N 1
ATOM 1153 C CA . ALA A 1 145 ? 21.850 0.149 -15.394 1.00 96.88 145 ALA A CA 1
ATOM 1154 C C . ALA A 1 145 ? 20.772 1.218 -15.147 1.00 96.88 145 ALA A C 1
ATOM 1156 O O . ALA A 1 145 ? 21.031 2.239 -14.514 1.00 96.88 145 ALA A O 1
ATOM 1157 N N . THR A 1 146 ? 19.544 0.975 -15.609 1.00 95.88 146 THR A N 1
ATOM 1158 C CA . THR A 1 146 ? 18.397 1.859 -15.362 1.00 95.88 146 THR A CA 1
ATOM 1159 C C . THR A 1 146 ? 18.015 1.879 -13.883 1.00 95.88 146 THR A C 1
ATOM 1161 O O . THR A 1 146 ? 17.742 2.952 -13.345 1.00 95.88 146 THR A O 1
ATOM 1164 N N . ALA A 1 147 ? 18.042 0.720 -13.221 1.00 94.50 147 ALA A N 1
ATOM 1165 C CA . ALA A 1 147 ? 17.843 0.591 -11.778 1.00 94.50 147 ALA A CA 1
ATOM 1166 C C . ALA A 1 147 ? 18.848 1.439 -10.979 1.00 94.50 147 ALA A C 1
ATOM 1168 O O . ALA A 1 147 ? 18.451 2.270 -10.161 1.00 94.50 147 ALA A O 1
ATOM 1169 N N . GLU A 1 148 ? 20.143 1.337 -11.301 1.00 94.88 148 GLU A N 1
ATOM 1170 C CA . GLU A 1 148 ? 21.195 2.134 -10.658 1.00 94.88 148 GLU A CA 1
ATOM 1171 C C . GLU A 1 148 ? 20.960 3.645 -10.827 1.00 94.88 148 GLU A C 1
ATOM 1173 O O . GLU A 1 148 ? 21.036 4.405 -9.859 1.00 94.88 148 GLU A O 1
ATOM 1178 N N . VAL A 1 149 ? 20.606 4.094 -12.036 1.00 96.94 149 VAL A N 1
ATOM 1179 C CA . VAL A 1 149 ? 20.291 5.509 -12.296 1.00 96.94 149 VAL A CA 1
ATOM 1180 C C . VAL A 1 149 ? 19.080 5.976 -11.476 1.00 96.94 149 VAL A C 1
ATOM 1182 O O . VAL A 1 149 ? 19.117 7.066 -10.900 1.00 96.94 149 VAL A O 1
ATOM 1185 N N . ALA A 1 150 ? 18.020 5.169 -11.383 1.00 93.88 150 ALA A N 1
ATOM 1186 C CA . ALA A 1 150 ? 16.824 5.494 -10.603 1.00 93.88 150 ALA A CA 1
ATOM 1187 C C . ALA A 1 150 ? 17.103 5.551 -9.089 1.00 93.88 150 ALA A C 1
ATOM 1189 O O . ALA A 1 150 ? 16.611 6.452 -8.397 1.00 93.88 150 ALA A O 1
ATOM 1190 N N . TYR A 1 151 ? 17.931 4.635 -8.582 1.00 92.81 151 TYR A N 1
ATOM 1191 C CA . TYR A 1 151 ? 18.379 4.633 -7.192 1.00 92.81 151 TYR A CA 1
ATOM 1192 C C . TYR A 1 151 ? 19.184 5.897 -6.863 1.00 92.81 151 TYR A C 1
ATOM 1194 O O . TYR A 1 151 ? 18.866 6.609 -5.906 1.00 92.81 151 TYR A O 1
ATOM 1202 N N . LEU A 1 152 ? 20.178 6.237 -7.693 1.00 93.94 152 LEU A N 1
ATOM 1203 C CA . LEU A 1 152 ? 20.992 7.442 -7.512 1.00 93.94 152 LEU A CA 1
ATOM 1204 C C . LEU A 1 152 ? 20.146 8.719 -7.555 1.00 93.94 152 LEU A C 1
ATOM 1206 O O . LEU A 1 152 ? 20.357 9.620 -6.742 1.00 93.94 152 LEU A O 1
ATOM 1210 N N . HIS A 1 153 ? 19.149 8.777 -8.437 1.00 92.69 153 HIS A N 1
ATOM 1211 C CA . HIS A 1 153 ? 18.223 9.904 -8.489 1.00 92.69 153 HIS A CA 1
ATOM 1212 C C . HIS A 1 153 ? 17.377 10.024 -7.209 1.00 92.69 153 HIS A C 1
ATOM 1214 O O . HIS A 1 153 ? 17.246 11.110 -6.643 1.00 92.69 153 HIS A O 1
ATOM 1220 N N . SER A 1 154 ? 16.853 8.906 -6.695 1.00 92.19 154 SER A N 1
ATOM 1221 C CA . SER A 1 154 ? 16.076 8.881 -5.444 1.00 92.19 154 SER A CA 1
ATOM 1222 C C . SER A 1 154 ? 16.921 9.319 -4.240 1.00 92.19 154 SER A C 1
ATOM 1224 O O . SER A 1 154 ? 16.463 10.081 -3.381 1.00 92.19 154 SER A O 1
ATOM 1226 N N . ARG A 1 155 ? 18.192 8.896 -4.207 1.00 90.12 155 ARG A N 1
ATOM 1227 C CA . ARG A 1 155 ? 19.198 9.328 -3.228 1.00 90.12 155 ARG A CA 1
ATOM 1228 C C . ARG A 1 155 ? 19.457 10.830 -3.284 1.00 90.12 155 ARG A C 1
ATOM 1230 O O . ARG A 1 155 ? 19.445 11.474 -2.235 1.00 90.12 155 ARG A O 1
ATOM 1237 N N . GLU A 1 156 ? 19.656 11.376 -4.480 1.00 93.12 156 GLU A N 1
ATOM 1238 C CA . GLU A 1 156 ? 19.855 12.811 -4.694 1.00 93.12 156 GLU A CA 1
ATOM 1239 C C . GLU A 1 156 ? 18.659 13.607 -4.161 1.00 93.12 156 GLU A C 1
ATOM 1241 O O . GLU A 1 156 ? 18.838 14.483 -3.317 1.00 93.12 156 GLU A O 1
ATOM 1246 N N . MET A 1 157 ? 17.429 13.238 -4.543 1.00 90.38 157 MET A N 1
ATOM 1247 C CA . MET A 1 157 ? 16.211 13.907 -4.068 1.00 90.38 157 MET A CA 1
ATOM 1248 C C . MET A 1 157 ? 16.098 13.896 -2.538 1.00 90.38 157 MET A C 1
ATOM 1250 O O . MET A 1 157 ? 15.779 14.920 -1.926 1.00 90.38 157 MET A O 1
ATOM 1254 N N . LYS A 1 158 ? 16.387 12.753 -1.901 1.00 86.81 158 LYS A N 1
ATOM 1255 C CA . LYS A 1 158 ? 16.378 12.612 -0.436 1.00 86.81 158 LYS A CA 1
ATOM 1256 C C . LYS A 1 158 ? 17.377 13.551 0.237 1.00 86.81 158 LYS A C 1
ATOM 1258 O O . LYS A 1 158 ? 17.077 14.090 1.304 1.00 86.81 158 LYS A O 1
ATOM 1263 N N . ASP A 1 159 ? 18.552 13.741 -0.354 1.00 86.75 159 ASP A N 1
ATOM 1264 C CA . ASP A 1 159 ? 19.603 14.576 0.219 1.00 86.75 159 ASP A CA 1
ATOM 1265 C C . ASP A 1 159 ? 19.382 16.071 -0.069 1.00 86.75 159 ASP A C 1
ATOM 1267 O O . ASP A 1 159 ? 19.557 16.883 0.841 1.00 86.75 159 ASP A O 1
ATOM 1271 N N . THR A 1 160 ? 18.867 16.449 -1.246 1.00 81.44 160 THR A N 1
ATOM 1272 C CA . THR A 1 160 ? 18.483 17.841 -1.560 1.00 81.44 160 THR A CA 1
ATOM 1273 C C . THR A 1 160 ? 17.372 18.355 -0.639 1.00 81.44 160 THR A C 1
ATOM 1275 O O . THR A 1 160 ? 17.387 19.510 -0.215 1.00 81.44 160 THR A O 1
ATOM 1278 N N . LEU A 1 161 ? 16.425 17.498 -0.245 1.00 60.09 161 LEU A N 1
ATOM 1279 C CA . LEU A 1 161 ? 15.352 17.859 0.692 1.00 60.09 161 LEU A CA 1
ATOM 1280 C C . LEU A 1 161 ? 15.839 18.161 2.120 1.00 60.09 161 LEU A C 1
ATOM 1282 O O . LEU A 1 161 ? 15.067 18.686 2.930 1.00 60.09 161 LEU A O 1
ATOM 1286 N N . LYS A 1 162 ? 17.102 17.855 2.443 1.00 56.72 162 LYS A N 1
ATOM 1287 C CA . LYS A 1 162 ? 17.729 18.202 3.726 1.00 56.72 162 LYS A CA 1
ATOM 1288 C C . LYS A 1 162 ? 18.341 19.609 3.721 1.00 56.72 162 LYS A C 1
ATOM 1290 O O . LYS A 1 162 ? 18.776 20.070 4.776 1.00 56.72 162 LYS A O 1
ATOM 1295 N N . GLU A 1 163 ? 18.341 20.319 2.588 1.00 46.91 163 GLU A N 1
ATOM 1296 C CA . GLU A 1 163 ? 18.799 21.707 2.527 1.00 46.91 163 GLU A CA 1
ATOM 1297 C C . GLU A 1 163 ? 17.758 22.696 3.097 1.00 46.91 163 GLU A C 1
ATOM 1299 O O . GLU A 1 163 ? 16.562 22.620 2.791 1.00 46.91 163 GLU A O 1
ATOM 1304 N N . PRO A 1 164 ? 18.184 23.694 3.898 1.00 48.47 164 PRO A N 1
ATOM 1305 C CA . PRO A 1 164 ? 17.278 24.559 4.660 1.00 48.47 164 PRO A CA 1
ATOM 1306 C C . PRO A 1 164 ? 16.349 25.448 3.810 1.00 48.47 164 PRO A C 1
ATOM 1308 O O . PRO A 1 164 ? 15.374 25.980 4.341 1.00 48.47 164 PRO A O 1
ATOM 1311 N N . MET A 1 165 ? 16.591 25.602 2.502 1.00 44.78 165 MET A N 1
ATOM 1312 C CA . MET A 1 165 ? 15.739 26.408 1.613 1.00 44.78 165 MET A CA 1
ATOM 1313 C C . MET A 1 165 ? 14.377 25.761 1.303 1.00 44.78 165 MET A C 1
ATOM 1315 O O . MET A 1 165 ? 13.394 26.481 1.117 1.00 44.78 165 MET A O 1
ATOM 1319 N N . PHE A 1 166 ? 14.277 24.426 1.297 1.00 42.44 166 PHE A N 1
ATOM 1320 C CA . PHE A 1 166 ? 13.056 23.709 0.892 1.00 42.44 166 PHE A CA 1
ATOM 1321 C C . PHE A 1 166 ? 12.011 23.553 2.009 1.00 42.44 166 PHE A C 1
ATOM 1323 O O . PHE A 1 166 ? 10.827 23.332 1.747 1.00 42.44 166 PHE A O 1
ATOM 1330 N N . LEU A 1 167 ? 12.401 23.744 3.273 1.00 44.06 167 LEU A N 1
ATOM 1331 C CA . LEU A 1 167 ? 11.517 23.562 4.432 1.00 44.06 167 LEU A CA 1
ATOM 1332 C C . LEU A 1 167 ? 10.381 24.602 4.530 1.00 44.06 167 LEU A C 1
ATOM 1334 O O . LEU A 1 167 ? 9.459 24.420 5.325 1.00 44.06 167 LEU A O 1
ATOM 1338 N N . LYS A 1 168 ? 10.404 25.664 3.709 1.00 36.72 168 LYS A N 1
ATOM 1339 C CA . LYS A 1 168 ? 9.435 26.774 3.748 1.00 36.72 168 LYS A CA 1
ATOM 1340 C C . LYS A 1 168 ? 8.174 26.567 2.885 1.00 36.72 168 LYS A C 1
ATOM 1342 O O . LYS A 1 168 ? 7.243 27.353 3.014 1.00 36.72 168 LYS A O 1
ATOM 1347 N N . GLN A 1 169 ? 8.101 25.523 2.048 1.00 37.91 169 GLN A N 1
ATOM 1348 C CA . GLN A 1 169 ? 6.953 25.248 1.151 1.00 37.91 169 GLN A CA 1
ATOM 1349 C C . GLN A 1 169 ? 6.202 23.938 1.493 1.00 37.91 169 GLN A C 1
ATOM 1351 O O . GLN A 1 169 ? 5.695 23.226 0.624 1.00 37.91 169 GLN A O 1
ATOM 1356 N N . ARG A 1 170 ? 6.125 23.593 2.785 1.00 43.00 170 ARG A N 1
ATOM 1357 C CA . ARG A 1 170 ? 5.519 22.347 3.295 1.00 43.00 170 ARG A CA 1
ATOM 1358 C C . ARG A 1 170 ? 3.985 22.385 3.365 1.00 43.00 170 ARG A C 1
ATOM 1360 O O . ARG A 1 170 ? 3.419 22.412 4.452 1.00 43.00 170 ARG A O 1
ATOM 1367 N N . GLY A 1 171 ? 3.329 22.335 2.208 1.00 37.94 171 GLY A N 1
ATOM 1368 C CA . GLY A 1 171 ? 1.884 22.074 2.118 1.00 37.94 171 GLY A CA 1
ATOM 1369 C C . GLY A 1 171 ? 1.511 20.801 1.352 1.00 37.94 171 GLY A C 1
ATOM 1370 O O . GLY A 1 171 ? 0.555 20.139 1.722 1.00 37.94 171 GLY A O 1
ATOM 1371 N N . ILE A 1 172 ? 2.260 20.439 0.301 1.00 36.75 172 ILE A N 1
ATOM 1372 C CA . ILE A 1 172 ? 1.743 19.512 -0.732 1.00 36.75 172 ILE A CA 1
ATOM 1373 C C . ILE A 1 172 ? 2.638 18.270 -0.945 1.00 36.75 172 ILE A C 1
ATOM 1375 O O . ILE A 1 172 ? 2.166 17.224 -1.370 1.00 36.75 172 ILE A O 1
ATOM 1379 N N . TRP A 1 173 ? 3.919 18.310 -0.565 1.00 28.88 173 TRP A N 1
ATOM 1380 C CA . TRP A 1 173 ? 4.888 17.259 -0.936 1.00 28.88 173 TRP A CA 1
ATOM 1381 C C . TRP A 1 173 ? 5.102 16.147 0.102 1.00 28.88 173 TRP A C 1
ATOM 1383 O O . TRP A 1 173 ? 5.870 15.219 -0.138 1.00 28.88 173 TRP A O 1
ATOM 1393 N N . LYS A 1 174 ? 4.423 16.195 1.257 1.00 31.23 174 LYS A N 1
ATOM 1394 C CA . LYS A 1 174 ? 4.595 15.188 2.324 1.00 31.23 174 LYS A CA 1
ATOM 1395 C C . LYS A 1 174 ? 4.039 13.806 1.942 1.00 31.23 174 LYS A C 1
ATOM 1397 O O . LYS A 1 174 ? 4.460 12.812 2.519 1.00 31.23 174 LYS A O 1
ATOM 1402 N N . ILE A 1 175 ? 3.140 13.754 0.957 1.00 35.69 175 ILE A N 1
ATOM 1403 C CA . ILE A 1 175 ? 2.463 12.529 0.507 1.00 35.69 175 ILE A CA 1
ATOM 1404 C C . ILE A 1 175 ? 3.368 11.689 -0.410 1.00 35.69 175 ILE A C 1
ATOM 1406 O O . ILE A 1 175 ? 3.308 10.467 -0.369 1.00 35.69 175 ILE A O 1
ATOM 1410 N N . VAL A 1 176 ? 4.276 12.315 -1.168 1.00 31.55 176 VAL A N 1
ATOM 1411 C CA . VAL A 1 176 ? 5.151 11.593 -2.115 1.00 31.55 176 VAL A CA 1
ATOM 1412 C C . VAL A 1 176 ? 6.275 10.833 -1.397 1.00 31.55 176 VAL A C 1
ATOM 1414 O O . VAL A 1 176 ? 6.673 9.763 -1.844 1.00 31.55 176 VAL A O 1
ATOM 1417 N N . LEU A 1 177 ? 6.761 11.327 -0.251 1.00 33.94 177 LEU A N 1
ATOM 1418 C CA . LEU A 1 177 ? 7.891 10.697 0.447 1.00 33.94 177 LEU A CA 1
ATOM 1419 C C . LEU A 1 177 ? 7.535 9.401 1.188 1.00 33.94 177 LEU A C 1
ATOM 1421 O O . LEU A 1 177 ? 8.4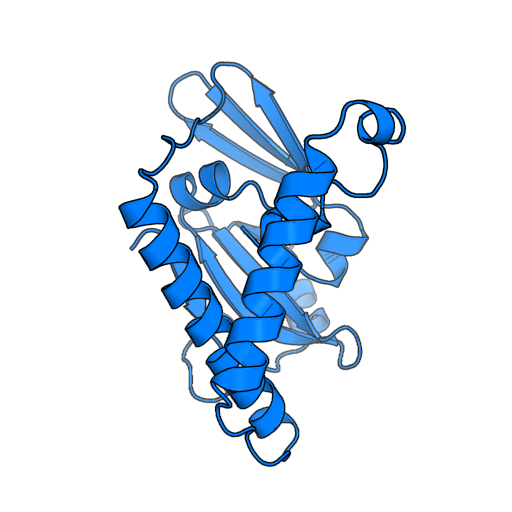17 8.585 1.418 1.00 33.94 177 LEU A O 1
ATOM 1425 N N . MET A 1 178 ? 6.270 9.200 1.566 1.00 34.62 178 MET A N 1
ATOM 1426 C CA . MET A 1 178 ? 5.866 8.037 2.374 1.00 34.62 178 MET A CA 1
ATOM 1427 C C . MET A 1 178 ? 5.579 6.781 1.535 1.00 34.62 178 MET A C 1
ATOM 1429 O O . MET A 1 178 ? 5.235 5.741 2.083 1.00 34.62 178 MET A O 1
ATOM 1433 N N . GLN A 1 179 ? 5.719 6.885 0.211 1.00 32.69 179 GLN A N 1
ATOM 1434 C CA . GLN A 1 179 ? 5.554 5.781 -0.739 1.00 32.69 179 GLN A CA 1
ATOM 1435 C C . GLN A 1 179 ? 6.862 5.370 -1.433 1.00 32.69 179 GLN A C 1
ATOM 1437 O O . GLN A 1 179 ? 6.859 4.391 -2.172 1.00 32.69 179 GLN A O 1
ATOM 1442 N N . VAL A 1 180 ? 7.965 6.094 -1.199 1.00 35.94 180 VAL A N 1
ATOM 1443 C CA . VAL A 1 180 ? 9.281 5.847 -1.829 1.00 35.94 180 VAL A CA 1
ATOM 1444 C C . VAL A 1 180 ? 10.399 5.710 -0.776 1.00 35.94 180 VAL A C 1
ATOM 1446 O O . VAL A 1 180 ? 11.579 5.713 -1.105 1.00 35.94 180 VAL A O 1
ATOM 1449 N N . MET A 1 181 ? 10.046 5.579 0.506 1.00 34.59 181 MET A N 1
ATOM 1450 C CA . MET A 1 181 ? 10.974 5.241 1.593 1.00 34.59 181 MET A CA 1
ATOM 1451 C C . MET A 1 181 ? 10.477 4.028 2.365 1.00 34.59 181 MET A C 1
ATOM 1453 O O . MET A 1 181 ? 9.246 3.937 2.569 1.00 34.59 181 MET A O 1
#

pLDDT: mean 87.35, std 17.93, range [28.88, 97.94]

Solvent-accessible surface area (backbone atoms only — not comparable to full-atom values): 10853 Å² total; per-residue (Å²): 133,52,63,52,77,46,66,54,92,84,55,89,52,76,98,52,54,66,64,41,47,53,67,63,47,59,74,75,41,90,75,58,59,57,51,78,47,78,58,96,87,21,41,38,36,36,45,50,50,76,64,34,63,68,38,40,37,58,39,80,71,89,81,40,34,36,37,41,33,41,36,79,90,78,46,18,29,56,30,39,31,43,26,28,70,72,44,46,59,69,65,53,89,52,52,74,50,74,45,78,74,78,80,79,81,82,84,70,52,74,72,56,44,50,56,49,52,56,51,49,53,54,49,51,54,52,52,50,34,48,55,30,49,76,68,76,37,79,66,80,79,90,52,71,70,60,50,51,54,53,50,54,50,54,51,47,56,61,55,60,66,70,42,82,81,61,71,80,69,82,82,73,65,76,68,65,55,71,77,78,106

Foldseek 3Di:
DAKDKDAAQPDDPPPDHFFAAPVVVVVPDPADQWDWDDDDPKIKIFGHDPVCSQAWTWDDPPQWIKTFGADNVSRGGRMIMIHGPLRCLALVLGDMDMDDDRDDDDDDDPVVVVVVLVVLLVVVLVSVQSVCVVVVHDRDDDDVVVVVVVVVVLVVVVVVCPDPVNPPPPDPCPNVVSSND

Radius of gyration: 18.36 Å; Cα contacts (8 Å, |Δi|>4): 198; chains: 1; bounding box: 46×43×50 Å

Organism: NCBI:txid450367

Sequence (181 aa):
MVSAYGIGDEVNVAPFKIGQSIDAIYSSLYVEPTVDIEVGHSSYRFELSEEDMNMRPLIDLGNINVQLYLDKFTGTVSSIRFLNDSALLKQKPYELTYHGELVTVKDLSDEDMAKVEDGNEQQIFDITNIMRSRFDLKPLEWDAATAEVAYLHSREMKDTLKEPMFLKQRGIWKIVLMQVM

Nearest PDB structures (foldseek):
  4ifa-assembly1_A  TM=9.692E-01  e=1.071E-15  Bacillus anthracis str. Ames
  4h0a-assembly2_B  TM=9.109E-01  e=1.246E-10  Staphylococcus aureus subsp. aureus Mu50
  4h0a-assembly1_A  TM=8.932E-01  e=1.103E-10  Staphylococcus aureus subsp. aureus Mu50